Protein AF-A0A4Q1VCJ9-F1 (afdb_monomer)

Solvent-accessible surface area (backbone atoms only — not comparable to full-atom values): 16703 Å² total; per-residue (Å²): 130,87,58,76,66,58,60,50,53,53,51,52,52,51,50,51,52,44,33,57,75,33,52,65,54,44,54,52,44,66,68,66,57,66,41,73,81,78,44,66,60,67,58,51,42,39,50,30,4,43,55,48,46,63,75,43,49,74,52,43,75,66,35,51,64,28,50,52,49,30,53,74,70,66,43,44,39,61,49,32,37,67,40,39,54,62,59,48,51,34,61,75,69,66,50,76,49,72,65,51,48,48,54,52,52,48,53,48,52,59,73,68,46,54,88,89,38,74,70,40,46,51,45,50,35,33,44,54,52,39,50,46,42,50,53,40,53,56,54,55,74,68,54,67,96,85,77,75,66,78,75,76,75,71,66,94,69,80,59,46,54,82,38,23,33,17,49,42,83,76,61,44,78,46,78,23,49,53,60,63,67,61,50,50,57,44,64,74,40,92,82,53,69,76,82,76,56,68,76,49,93,40,39,35,42,33,35,64,37,79,89,78,73,42,62,45,74,45,82,46,56,72,68,55,51,52,47,56,72,66,26,74,52,77,54,30,45,52,57,51,49,54,52,40,43,77,71,72,45,92,73,55,70,67,56,54,30,51,55,51,35,53,34,37,76,67,60,50,30,39,79,50,79,80,68,89,81,73,71,76,77,72,78,76,75,95,78,128

Structure (mmCIF, N/CA/C/O backbone):
data_AF-A0A4Q1VCJ9-F1
#
_entry.id   AF-A0A4Q1VCJ9-F1
#
loop_
_atom_site.group_PDB
_atom_site.id
_atom_site.type_symbol
_atom_site.label_atom_id
_atom_site.label_alt_id
_atom_site.label_comp_id
_atom_site.label_asym_id
_atom_si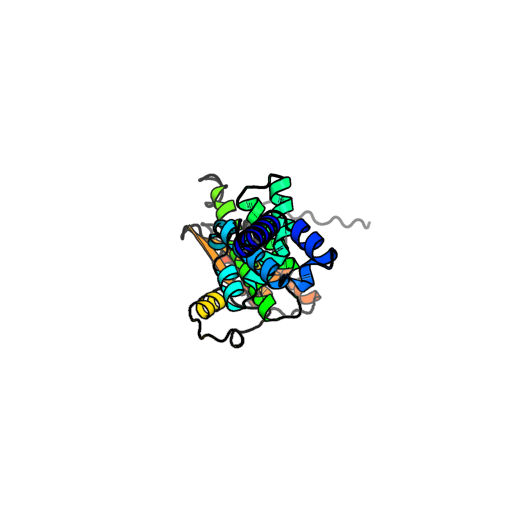te.label_entity_id
_atom_site.label_seq_id
_atom_site.pdbx_PDB_ins_code
_atom_site.Cartn_x
_atom_site.Cartn_y
_atom_site.Cartn_z
_atom_site.occupancy
_atom_site.B_iso_or_equiv
_atom_site.auth_seq_id
_atom_site.auth_comp_id
_atom_site.auth_asym_id
_atom_site.auth_atom_id
_atom_site.pdbx_PDB_model_num
ATOM 1 N N . MET A 1 1 ? 41.090 8.239 -44.291 1.00 47.69 1 MET A N 1
ATOM 2 C CA . MET A 1 1 ? 39.895 7.380 -44.434 1.00 47.69 1 MET A CA 1
ATOM 3 C C . MET A 1 1 ? 39.388 7.010 -43.047 1.00 47.69 1 MET A C 1
ATOM 5 O O . MET A 1 1 ? 40.119 6.320 -42.342 1.00 47.69 1 MET A O 1
ATOM 9 N N . PRO A 1 2 ? 38.217 7.507 -42.611 1.00 47.75 2 PRO A N 1
ATOM 10 C CA . PRO A 1 2 ? 37.644 7.117 -41.326 1.00 47.75 2 PRO A CA 1
ATOM 11 C C . PRO A 1 2 ? 37.368 5.609 -41.346 1.00 47.75 2 PRO A C 1
ATOM 13 O O . PRO A 1 2 ? 36.751 5.085 -42.275 1.00 47.75 2 PRO A O 1
ATOM 16 N N . ARG A 1 3 ? 37.920 4.894 -40.363 1.00 51.31 3 ARG A N 1
ATOM 17 C CA . ARG A 1 3 ? 37.802 3.436 -40.249 1.00 51.31 3 ARG A CA 1
ATOM 18 C C . ARG A 1 3 ? 36.320 3.085 -40.083 1.00 51.31 3 ARG A C 1
ATOM 20 O O . ARG A 1 3 ? 35.668 3.636 -39.204 1.00 51.31 3 ARG A O 1
ATOM 27 N N . LYS A 1 4 ? 35.800 2.140 -40.882 1.00 58.19 4 LYS A N 1
ATOM 28 C CA . LYS A 1 4 ? 34.401 1.642 -40.852 1.00 58.19 4 LYS A CA 1
ATOM 29 C C . LYS A 1 4 ? 33.849 1.361 -39.436 1.00 58.19 4 LYS A C 1
ATOM 31 O O . LYS A 1 4 ? 32.643 1.418 -39.225 1.00 58.19 4 LYS A O 1
ATOM 36 N N . THR A 1 5 ? 34.718 1.082 -38.467 1.00 60.59 5 THR A N 1
ATOM 37 C CA . THR A 1 5 ? 34.387 0.847 -37.056 1.00 60.59 5 THR A CA 1
ATOM 38 C C . THR A 1 5 ? 33.935 2.100 -36.293 1.00 60.59 5 THR A C 1
ATOM 40 O O . THR A 1 5 ? 33.078 1.999 -35.419 1.00 60.59 5 THR A O 1
ATOM 43 N N . GLU A 1 6 ? 34.441 3.288 -36.631 1.00 62.12 6 GLU A N 1
ATOM 44 C CA . GLU A 1 6 ? 34.105 4.544 -35.942 1.00 62.12 6 GLU A CA 1
ATOM 45 C C . GLU A 1 6 ? 32.679 5.014 -36.280 1.00 62.12 6 GLU A C 1
ATOM 47 O O . GLU A 1 6 ? 31.931 5.471 -35.413 1.00 62.12 6 GLU A O 1
ATOM 52 N N . THR A 1 7 ? 32.260 4.818 -37.533 1.00 64.56 7 THR A N 1
ATOM 53 C CA . THR A 1 7 ? 30.897 5.110 -38.002 1.00 64.56 7 THR A CA 1
ATOM 54 C C . THR A 1 7 ? 29.870 4.169 -37.367 1.00 64.56 7 THR A C 1
ATOM 56 O O . THR A 1 7 ? 28.785 4.612 -36.990 1.00 64.56 7 THR A O 1
ATOM 59 N N . ALA A 1 8 ? 30.228 2.893 -37.174 1.00 72.75 8 ALA A N 1
ATOM 60 C CA . ALA A 1 8 ? 29.373 1.906 -36.516 1.00 72.75 8 ALA A CA 1
ATOM 61 C C . ALA A 1 8 ? 29.146 2.238 -35.031 1.00 72.75 8 ALA A C 1
ATOM 63 O O . ALA A 1 8 ? 28.005 2.249 -34.574 1.00 72.75 8 ALA A O 1
ATOM 64 N N . ALA A 1 9 ? 30.203 2.594 -34.291 1.00 74.44 9 ALA A N 1
ATOM 65 C CA . ALA A 1 9 ? 30.087 2.976 -32.882 1.00 74.44 9 ALA A CA 1
ATOM 66 C C . ALA A 1 9 ? 29.218 4.231 -32.691 1.00 74.44 9 ALA A C 1
ATOM 68 O O . ALA A 1 9 ? 28.310 4.239 -31.860 1.00 74.44 9 ALA A O 1
ATOM 69 N N . ARG A 1 10 ? 29.431 5.279 -33.502 1.00 80.44 10 ARG A N 1
ATOM 70 C CA . ARG A 1 10 ? 28.602 6.499 -33.462 1.00 80.44 10 ARG A CA 1
ATOM 71 C C . ARG A 1 10 ? 27.129 6.205 -33.734 1.00 80.44 10 ARG A C 1
ATOM 73 O O . ARG A 1 10 ? 26.269 6.743 -33.041 1.00 80.44 10 ARG A O 1
ATOM 80 N N . HIS A 1 11 ? 26.837 5.333 -34.696 1.00 78.25 11 HIS A N 1
ATOM 81 C CA . HIS A 1 11 ? 25.467 4.941 -35.019 1.00 78.25 11 HIS A CA 1
ATOM 82 C C . HIS A 1 11 ? 24.794 4.162 -33.875 1.00 78.25 11 HIS A C 1
ATOM 84 O O . HIS A 1 11 ? 23.646 4.447 -33.531 1.00 78.25 11 HIS A O 1
ATOM 90 N N . VAL A 1 12 ? 25.521 3.244 -33.227 1.00 75.25 12 VAL A N 1
ATOM 91 C CA . VAL A 1 12 ? 25.049 2.520 -32.031 1.00 75.25 12 VAL A CA 1
ATOM 92 C C . VAL A 1 12 ? 24.744 3.501 -30.894 1.00 75.25 12 VAL A C 1
ATOM 94 O O . VAL A 1 12 ? 23.655 3.460 -30.324 1.00 75.25 12 VAL A O 1
ATOM 97 N N . HIS A 1 13 ? 25.661 4.426 -30.593 1.00 78.75 13 HIS A N 1
ATOM 98 C CA . HIS A 1 13 ? 25.464 5.431 -29.544 1.00 78.75 13 HIS A CA 1
ATOM 99 C C . HIS A 1 13 ? 24.288 6.366 -29.834 1.00 78.75 13 HIS A C 1
ATOM 101 O O . HIS A 1 13 ? 23.498 6.636 -28.932 1.00 78.75 13 HIS A O 1
ATOM 107 N N . ALA A 1 14 ? 24.135 6.827 -31.078 1.00 83.00 14 ALA A N 1
ATOM 108 C CA . ALA A 1 14 ? 23.010 7.667 -31.480 1.00 83.00 14 ALA A CA 1
ATOM 109 C C . ALA A 1 14 ? 21.672 6.925 -31.340 1.00 83.00 14 ALA A C 1
ATOM 111 O O . ALA A 1 14 ? 20.709 7.484 -30.820 1.00 83.00 14 ALA A O 1
ATOM 112 N N . THR A 1 15 ? 21.631 5.650 -31.731 1.00 77.44 15 THR A N 1
ATOM 113 C CA . THR A 1 15 ? 20.436 4.802 -31.610 1.00 77.44 15 THR A CA 1
ATOM 114 C C . THR A 1 15 ? 20.064 4.565 -30.145 1.00 77.44 15 THR A C 1
ATOM 116 O O . THR A 1 15 ? 18.903 4.723 -29.772 1.00 77.44 15 THR A O 1
ATOM 119 N N . LEU A 1 16 ? 21.047 4.264 -29.288 1.00 78.38 16 LEU A N 1
ATOM 120 C CA . LEU A 1 16 ? 20.844 4.134 -27.842 1.00 78.38 16 LEU A CA 1
ATOM 121 C C . LEU A 1 16 ? 20.351 5.446 -27.218 1.00 78.38 16 LEU A C 1
ATOM 123 O O . LEU A 1 16 ? 19.399 5.437 -26.441 1.00 78.38 16 LEU A O 1
ATOM 127 N N . ALA A 1 17 ? 20.965 6.577 -27.572 1.00 82.81 17 ALA A N 1
ATOM 128 C CA . ALA A 1 17 ? 20.566 7.888 -27.069 1.00 82.81 17 ALA A CA 1
ATOM 129 C C . ALA A 1 17 ? 19.128 8.241 -27.482 1.00 82.81 17 ALA A C 1
ATOM 131 O O . ALA A 1 17 ? 18.349 8.698 -26.645 1.00 82.81 17 ALA A O 1
ATOM 132 N N . ALA A 1 18 ? 18.759 7.972 -28.738 1.00 82.19 18 ALA A N 1
ATOM 133 C CA . ALA A 1 18 ? 17.405 8.174 -29.240 1.00 82.19 18 ALA A CA 1
ATOM 134 C C . ALA A 1 18 ? 16.389 7.288 -28.504 1.00 82.19 18 ALA A C 1
ATOM 136 O O . ALA A 1 18 ? 15.373 7.799 -28.043 1.00 82.19 18 ALA A O 1
ATOM 137 N N . ALA A 1 19 ? 16.690 5.999 -28.308 1.00 77.25 19 ALA A N 1
ATOM 138 C CA . ALA A 1 19 ? 15.819 5.069 -27.585 1.00 77.25 19 ALA A CA 1
ATOM 139 C C . ALA A 1 19 ? 15.623 5.451 -26.104 1.00 77.25 19 ALA A C 1
ATOM 141 O O . ALA A 1 19 ? 14.544 5.264 -25.547 1.00 77.25 19 ALA A O 1
ATOM 142 N N . VAL A 1 20 ? 16.651 6.010 -25.457 1.00 80.25 20 VAL A N 1
ATOM 143 C CA . VAL A 1 20 ? 16.567 6.515 -24.074 1.00 80.25 20 VAL A CA 1
ATOM 144 C C . VAL A 1 20 ? 15.770 7.826 -23.993 1.00 80.25 20 VAL A C 1
ATOM 146 O O . VAL A 1 20 ? 15.131 8.106 -22.975 1.00 80.25 20 VAL A O 1
ATOM 149 N N . ALA A 1 21 ? 15.830 8.665 -25.028 1.00 83.69 21 ALA A N 1
ATOM 150 C CA . ALA A 1 21 ? 15.147 9.956 -25.061 1.00 83.69 21 ALA A CA 1
ATOM 151 C C . ALA A 1 21 ? 13.654 9.829 -25.414 1.00 83.69 21 ALA A C 1
ATOM 153 O O . ALA A 1 21 ? 12.818 10.478 -24.769 1.00 83.69 21 ALA A O 1
ATOM 154 N N . ASP A 1 22 ? 13.346 8.978 -26.395 1.00 85.25 22 ASP A N 1
ATOM 155 C CA . ASP A 1 22 ? 12.027 8.771 -26.988 1.00 85.25 22 ASP A CA 1
ATOM 156 C C . ASP A 1 22 ? 11.673 7.265 -27.050 1.00 85.25 22 ASP A C 1
ATOM 158 O O . ASP A 1 22 ? 12.186 6.537 -27.906 1.00 85.25 22 ASP A O 1
ATOM 162 N N . PRO A 1 23 ? 10.766 6.783 -26.180 1.00 82.12 23 PRO A N 1
ATOM 163 C CA . PRO A 1 23 ? 10.279 5.404 -26.210 1.00 82.12 23 PRO A CA 1
ATOM 164 C C . PRO A 1 23 ? 9.643 5.004 -27.550 1.00 82.12 23 PRO A C 1
ATOM 166 O O . PRO A 1 23 ? 9.737 3.841 -27.946 1.00 82.12 23 PRO A O 1
ATOM 169 N N . ASP A 1 24 ? 9.025 5.943 -28.274 1.00 86.25 24 ASP A N 1
ATOM 170 C CA . ASP A 1 24 ? 8.401 5.653 -29.567 1.00 86.25 24 ASP A CA 1
ATOM 171 C C . ASP A 1 24 ? 9.454 5.452 -30.665 1.00 86.25 24 ASP A C 1
ATOM 173 O O . ASP A 1 24 ? 9.214 4.720 -31.626 1.00 86.25 24 ASP A O 1
ATOM 177 N N . ALA A 1 25 ? 10.650 6.035 -30.522 1.00 84.50 25 ALA A N 1
ATOM 178 C CA . ALA A 1 25 ? 11.763 5.778 -31.433 1.00 84.50 25 ALA A CA 1
ATOM 179 C C . ALA A 1 25 ? 12.190 4.306 -31.396 1.00 84.50 25 ALA A C 1
ATOM 181 O O . ALA A 1 25 ? 12.461 3.722 -32.446 1.00 84.50 25 ALA A O 1
ATOM 182 N N . LEU A 1 26 ? 12.182 3.689 -30.210 1.00 80.38 26 LEU A N 1
ATOM 183 C CA . LEU A 1 26 ? 12.478 2.267 -30.059 1.00 80.38 26 LEU A CA 1
ATOM 184 C C . LEU A 1 26 ? 11.409 1.393 -30.727 1.00 80.38 26 LEU A C 1
ATOM 186 O O . LEU A 1 26 ? 11.744 0.421 -31.396 1.00 80.38 26 LEU A O 1
ATOM 190 N N . GLU A 1 27 ? 10.129 1.753 -30.621 1.00 82.12 27 GLU A N 1
ATOM 191 C CA . GLU A 1 27 ? 9.062 1.019 -31.314 1.00 82.12 27 GLU A CA 1
ATOM 192 C C . GLU A 1 27 ? 9.128 1.163 -32.832 1.00 82.12 27 GLU A C 1
ATOM 194 O O . GLU A 1 27 ? 8.914 0.187 -33.553 1.00 82.12 27 GLU A O 1
ATOM 199 N N . ARG A 1 28 ? 9.448 2.362 -33.333 1.00 84.81 28 ARG A N 1
ATOM 200 C CA . ARG A 1 28 ? 9.686 2.576 -34.767 1.00 84.81 28 ARG A CA 1
ATOM 201 C C . ARG A 1 28 ? 10.844 1.704 -35.254 1.00 84.81 28 ARG A C 1
ATOM 203 O O . ARG A 1 28 ? 10.716 1.059 -36.291 1.00 84.81 28 ARG A O 1
ATOM 210 N N . LEU A 1 29 ? 11.913 1.609 -34.462 1.00 78.19 29 LEU A N 1
ATOM 211 C CA . LEU A 1 29 ? 13.058 0.738 -34.725 1.00 78.19 29 LEU A CA 1
ATOM 212 C C . LEU A 1 29 ? 12.674 -0.758 -34.703 1.00 78.19 29 LEU A C 1
ATOM 214 O O . LEU A 1 29 ? 13.121 -1.517 -35.557 1.00 78.19 29 LEU A O 1
ATOM 218 N N . CYS A 1 30 ? 11.796 -1.193 -33.790 1.00 76.69 30 CYS A N 1
ATOM 219 C CA . CYS A 1 30 ? 11.258 -2.562 -33.785 1.00 76.69 30 CYS A CA 1
ATOM 220 C C . CYS A 1 30 ? 10.494 -2.902 -35.073 1.00 76.69 30 CYS A C 1
ATOM 222 O O . CYS A 1 30 ? 10.548 -4.045 -35.536 1.00 76.69 30 CYS A O 1
ATOM 224 N N . ARG A 1 31 ? 9.729 -1.937 -35.604 1.00 80.31 31 ARG A N 1
ATOM 225 C CA . ARG A 1 31 ? 8.826 -2.127 -36.751 1.00 80.31 31 ARG A CA 1
ATOM 226 C C . ARG A 1 31 ? 9.545 -2.104 -38.097 1.00 80.31 31 ARG A C 1
ATOM 228 O O . ARG A 1 31 ? 9.062 -2.742 -39.023 1.00 80.31 31 ARG A O 1
ATOM 235 N N . SER A 1 32 ? 10.684 -1.418 -38.215 1.00 75.81 32 SER A N 1
ATOM 236 C CA . SER A 1 32 ? 11.407 -1.280 -39.488 1.00 75.81 32 SER A CA 1
ATOM 237 C C . SER A 1 32 ? 12.126 -2.552 -39.961 1.00 75.81 32 SER A C 1
ATOM 239 O O . SER A 1 32 ? 12.639 -2.568 -41.073 1.00 75.81 32 SER A O 1
ATOM 241 N N . GLY A 1 33 ? 12.166 -3.628 -39.163 1.00 64.25 33 GLY A N 1
ATOM 242 C CA . GLY A 1 33 ? 12.712 -4.939 -39.554 1.00 64.25 33 GLY A CA 1
ATOM 243 C C . GLY A 1 33 ? 14.245 -5.010 -39.633 1.00 64.25 33 GLY A C 1
ATOM 244 O O . GLY A 1 33 ? 14.829 -5.994 -39.176 1.00 64.25 33 GLY A O 1
ATOM 245 N N . ASP A 1 34 ? 14.902 -3.947 -40.102 1.00 62.66 34 ASP A N 1
ATOM 246 C CA . ASP A 1 34 ? 16.361 -3.832 -40.238 1.00 62.66 34 ASP A CA 1
ATOM 247 C C . ASP A 1 34 ? 17.098 -3.884 -38.892 1.00 62.66 34 ASP A C 1
ATOM 249 O O . ASP A 1 34 ? 18.215 -4.397 -38.793 1.00 62.66 34 ASP A O 1
ATOM 253 N N . ALA A 1 35 ? 16.455 -3.428 -37.815 1.00 55.81 35 ALA A N 1
ATOM 254 C CA . ALA A 1 35 ? 17.052 -3.408 -36.484 1.00 55.81 35 ALA A CA 1
ATOM 255 C C . ALA A 1 35 ? 17.274 -4.803 -35.888 1.00 55.81 35 ALA A C 1
ATOM 257 O O . ALA A 1 35 ? 18.234 -4.998 -35.147 1.00 55.81 35 ALA A O 1
ATOM 258 N N . ARG A 1 36 ? 16.438 -5.793 -36.239 1.00 55.31 36 ARG A N 1
ATOM 259 C CA . ARG A 1 36 ? 16.543 -7.158 -35.688 1.00 55.31 36 ARG A CA 1
ATOM 260 C C . ARG A 1 36 ? 17.808 -7.890 -36.138 1.00 55.31 36 ARG A C 1
ATOM 262 O O . ARG A 1 36 ? 18.198 -8.857 -35.494 1.00 55.31 36 ARG A O 1
ATOM 269 N N . ARG A 1 37 ? 18.439 -7.453 -37.235 1.00 58.62 37 ARG A N 1
ATOM 270 C CA . ARG A 1 37 ? 19.658 -8.076 -37.779 1.00 58.62 37 ARG A CA 1
ATOM 271 C C . ARG A 1 37 ? 20.949 -7.525 -37.167 1.00 58.62 37 ARG A C 1
ATOM 273 O O . ARG A 1 37 ? 21.968 -8.203 -37.237 1.00 58.62 37 ARG A O 1
ATOM 280 N N . SER A 1 38 ? 20.897 -6.345 -36.543 1.00 69.06 38 SER A N 1
ATOM 281 C CA . SER A 1 38 ? 22.091 -5.621 -36.072 1.00 69.06 38 SER A CA 1
ATOM 282 C C . SER A 1 38 ? 22.045 -5.241 -34.587 1.00 69.06 38 SER A C 1
ATOM 284 O O . SER A 1 38 ? 23.086 -4.941 -34.007 1.00 69.06 38 SER A O 1
ATOM 286 N N . PHE A 1 39 ? 20.864 -5.251 -33.960 1.00 73.75 39 PHE A N 1
ATOM 287 C CA . PHE A 1 39 ? 20.661 -4.802 -32.584 1.00 73.75 39 PHE A CA 1
ATOM 288 C C . PHE A 1 39 ? 19.755 -5.753 -31.796 1.00 73.75 39 PHE A C 1
ATOM 290 O O . PHE A 1 39 ? 18.676 -6.133 -32.247 1.00 73.75 39 PHE A O 1
ATOM 297 N N . ASP A 1 40 ? 20.162 -6.073 -30.566 1.00 84.81 40 ASP A N 1
ATOM 298 C CA . ASP A 1 40 ? 19.283 -6.717 -29.589 1.00 84.81 40 ASP A CA 1
ATOM 299 C C . ASP A 1 40 ? 18.349 -5.655 -28.994 1.00 84.81 40 ASP A C 1
ATOM 301 O O . ASP A 1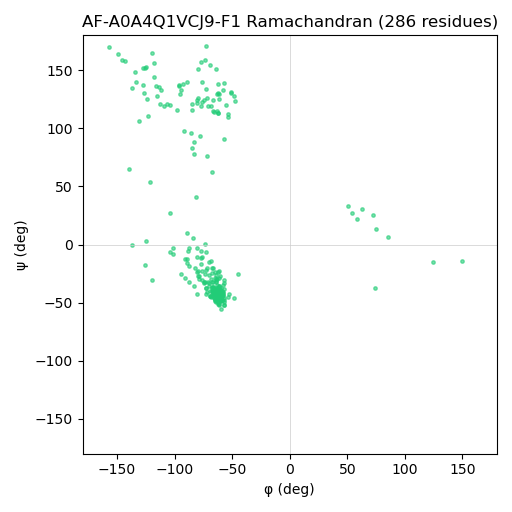 40 ? 18.692 -4.921 -28.062 1.00 84.81 40 ASP A O 1
ATOM 305 N N . VAL A 1 41 ? 17.171 -5.531 -29.601 1.00 83.19 41 VAL A N 1
ATOM 306 C CA . VAL A 1 41 ? 16.200 -4.492 -29.260 1.00 83.19 41 VAL A CA 1
ATOM 307 C C . VAL A 1 41 ? 15.673 -4.642 -27.833 1.00 83.19 41 VAL A C 1
ATOM 309 O O . VAL A 1 41 ? 15.427 -3.633 -27.172 1.00 83.19 41 VAL A O 1
ATOM 312 N N . GLU A 1 42 ? 15.567 -5.869 -27.314 1.00 87.50 42 GLU A N 1
ATOM 313 C CA . GLU A 1 42 ? 15.143 -6.077 -25.928 1.00 87.50 42 GLU A CA 1
ATOM 314 C C . GLU A 1 42 ? 16.223 -5.601 -24.955 1.00 87.50 42 GLU A C 1
ATOM 316 O O . GLU A 1 42 ? 15.909 -4.914 -23.984 1.00 87.50 42 GLU A O 1
ATOM 321 N N . ARG A 1 43 ? 17.509 -5.844 -25.242 1.00 89.38 43 ARG A N 1
ATOM 322 C CA . ARG A 1 43 ? 18.599 -5.260 -24.438 1.00 89.38 43 ARG A CA 1
ATOM 323 C C . ARG A 1 43 ? 18.588 -3.738 -24.471 1.00 89.38 43 ARG A C 1
ATOM 325 O O . ARG A 1 43 ? 18.798 -3.121 -23.429 1.00 89.38 43 ARG A O 1
ATOM 332 N N . ILE A 1 44 ? 18.319 -3.127 -25.626 1.00 88.50 44 ILE A N 1
ATOM 333 C CA . ILE A 1 44 ? 18.174 -1.666 -25.728 1.00 88.50 44 ILE A CA 1
ATOM 334 C C . ILE A 1 44 ? 16.991 -1.188 -24.878 1.00 88.50 44 ILE A C 1
ATOM 336 O O . ILE A 1 44 ? 17.123 -0.208 -24.144 1.00 88.50 44 ILE A O 1
ATOM 340 N N . ARG A 1 45 ? 15.858 -1.900 -24.919 1.00 89.62 45 ARG A N 1
ATOM 341 C CA . ARG A 1 45 ? 14.668 -1.599 -24.114 1.00 89.62 45 ARG A CA 1
ATOM 342 C C . ARG A 1 45 ? 14.963 -1.656 -22.617 1.00 89.62 45 ARG A C 1
ATOM 344 O O . ARG A 1 45 ? 14.639 -0.720 -21.887 1.00 89.62 45 ARG A O 1
ATOM 351 N N . LEU A 1 46 ? 15.624 -2.719 -22.163 1.00 93.00 46 LEU A N 1
ATOM 352 C CA . LEU A 1 46 ? 16.029 -2.890 -20.768 1.00 93.00 46 LEU A CA 1
ATOM 353 C C . LEU A 1 46 ? 17.062 -1.837 -20.347 1.00 93.00 46 LEU A C 1
ATOM 355 O O . LEU A 1 46 ? 16.973 -1.298 -19.246 1.00 93.00 46 LEU A O 1
ATOM 359 N N . PHE A 1 47 ? 18.000 -1.479 -21.227 1.00 92.12 47 PHE A N 1
ATOM 360 C CA . PHE A 1 47 ? 18.954 -0.401 -20.973 1.00 92.12 47 PHE A CA 1
ATOM 361 C C . PHE A 1 47 ? 18.257 0.959 -20.824 1.00 92.12 47 PHE A C 1
ATOM 363 O O . PHE A 1 47 ? 18.550 1.703 -19.886 1.00 92.12 47 PHE A O 1
ATOM 370 N N . ALA A 1 48 ? 17.288 1.269 -21.689 1.00 90.62 48 ALA A N 1
ATOM 371 C CA . ALA A 1 48 ? 16.469 2.472 -21.563 1.00 90.62 48 ALA A CA 1
ATOM 372 C C . ALA A 1 48 ? 15.658 2.474 -20.258 1.00 90.62 48 ALA A C 1
ATOM 374 O O . ALA A 1 48 ? 15.613 3.494 -19.567 1.00 90.62 48 ALA A O 1
ATOM 375 N N . GLY A 1 49 ? 15.102 1.323 -19.866 1.00 93.75 49 GLY A N 1
ATOM 376 C CA . GLY A 1 49 ? 14.457 1.134 -18.566 1.00 93.75 49 GLY A CA 1
ATOM 377 C C . GLY A 1 49 ? 15.401 1.397 -17.390 1.00 93.75 49 GLY A C 1
ATOM 378 O O . GLY A 1 49 ? 15.049 2.121 -16.461 1.00 93.75 49 GLY A O 1
ATOM 379 N N . LEU A 1 50 ? 16.637 0.895 -17.443 1.00 94.94 50 LEU A N 1
ATOM 380 C CA . LEU A 1 50 ? 17.651 1.160 -16.422 1.00 94.94 50 LEU A CA 1
ATOM 381 C C . LEU A 1 50 ? 17.993 2.655 -16.334 1.00 94.94 50 LEU A C 1
ATOM 383 O O . LEU A 1 50 ? 18.012 3.218 -15.239 1.00 94.94 50 LEU A O 1
ATOM 387 N N . ALA A 1 51 ? 18.213 3.317 -17.471 1.00 93.19 51 ALA A N 1
ATOM 388 C CA . ALA A 1 51 ? 18.469 4.755 -17.509 1.00 93.19 51 ALA A CA 1
ATOM 389 C C . ALA A 1 51 ? 17.288 5.555 -16.930 1.00 93.19 51 ALA A C 1
ATOM 391 O O . ALA A 1 51 ? 17.485 6.504 -16.168 1.00 93.19 51 ALA A O 1
ATOM 392 N N . LEU A 1 52 ? 16.052 5.152 -17.240 1.00 93.31 52 LEU A N 1
ATOM 393 C CA . LEU A 1 52 ? 14.848 5.786 -16.710 1.00 93.31 52 LEU A CA 1
ATOM 394 C C . LEU A 1 52 ? 14.698 5.582 -15.200 1.00 93.31 52 LEU A C 1
ATOM 396 O O . LEU A 1 52 ? 14.349 6.533 -14.500 1.00 93.31 52 LEU A O 1
ATOM 400 N N . LYS A 1 53 ? 15.00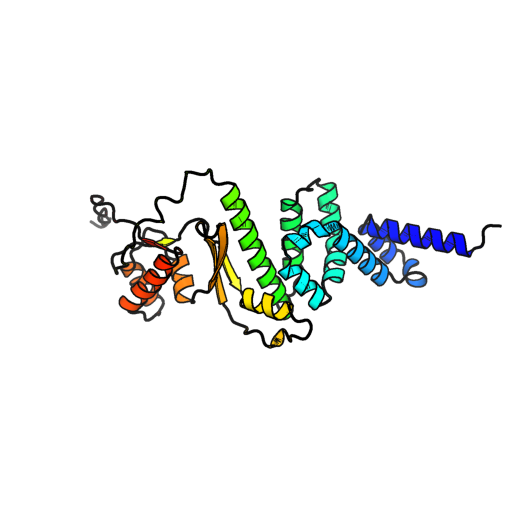5 4.380 -14.700 1.00 94.88 53 LYS A N 1
ATOM 401 C CA . LYS A 1 53 ? 15.041 4.064 -13.268 1.00 94.88 53 LYS A CA 1
ATOM 402 C C . LYS A 1 53 ? 16.006 4.984 -12.523 1.00 94.88 53 LYS A C 1
ATOM 404 O O . LYS A 1 53 ? 15.633 5.547 -11.500 1.00 94.88 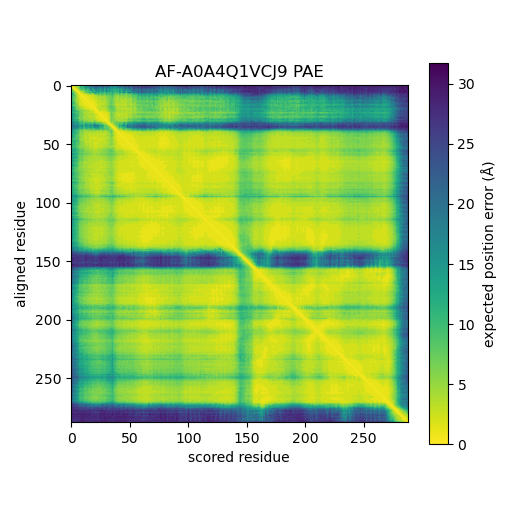53 LYS A O 1
ATOM 409 N N . VAL A 1 54 ? 17.213 5.191 -13.058 1.00 94.00 54 VAL A N 1
ATOM 410 C CA . VAL A 1 54 ? 18.208 6.114 -12.476 1.00 94.00 54 VAL A CA 1
ATOM 411 C C . VAL A 1 54 ? 17.686 7.555 -12.452 1.00 94.00 54 VAL A C 1
ATOM 413 O O . VAL A 1 54 ? 17.850 8.251 -11.454 1.00 94.00 54 VAL A O 1
ATOM 416 N N . ARG A 1 55 ? 16.994 8.004 -13.507 1.00 91.06 55 ARG A N 1
ATOM 417 C CA . ARG A 1 55 ? 16.381 9.348 -13.556 1.00 91.06 55 ARG A CA 1
ATOM 418 C C . ARG A 1 55 ? 15.237 9.551 -12.552 1.00 91.06 55 ARG A C 1
ATOM 420 O O . ARG A 1 55 ? 14.921 10.696 -12.252 1.00 91.06 55 ARG A O 1
ATOM 427 N N . HIS A 1 56 ? 14.634 8.472 -12.051 1.00 91.25 56 HIS A N 1
ATOM 428 C CA . HIS A 1 56 ? 13.565 8.485 -11.040 1.00 91.25 56 HIS A CA 1
ATOM 429 C C . HIS A 1 56 ? 14.074 8.089 -9.644 1.00 91.25 56 HIS A C 1
ATOM 431 O O . HIS A 1 56 ? 13.323 7.562 -8.819 1.00 91.25 56 HIS A O 1
ATOM 437 N N . ASN A 1 57 ? 15.361 8.316 -9.362 1.00 92.19 57 ASN A N 1
ATOM 438 C CA . ASN A 1 57 ? 15.941 7.988 -8.060 1.00 92.19 57 ASN A CA 1
ATOM 439 C C . ASN A 1 57 ? 15.297 8.777 -6.901 1.00 92.19 57 ASN A C 1
ATOM 441 O O . ASN A 1 57 ? 15.294 8.303 -5.770 1.00 92.19 57 ASN A O 1
ATOM 445 N N . ASP A 1 58 ? 14.701 9.939 -7.176 1.00 93.06 58 ASP A N 1
ATOM 446 C CA . ASP A 1 58 ? 13.911 10.722 -6.218 1.00 93.06 58 ASP A CA 1
ATOM 447 C C . ASP A 1 58 ? 12.682 9.960 -5.694 1.00 93.06 58 ASP A C 1
ATOM 449 O O . ASP A 1 58 ? 12.350 10.063 -4.514 1.00 93.06 58 ASP A O 1
ATOM 453 N N . ILE A 1 59 ? 12.033 9.153 -6.537 1.00 93.62 59 ILE A N 1
ATOM 454 C CA . ILE A 1 59 ? 10.887 8.321 -6.135 1.00 93.62 59 ILE A CA 1
ATOM 455 C C . ILE A 1 59 ? 11.329 7.113 -5.313 1.00 93.62 59 ILE A C 1
ATOM 457 O O . ILE A 1 59 ? 10.630 6.716 -4.382 1.00 93.62 59 ILE A O 1
ATOM 461 N N . ARG A 1 60 ? 12.512 6.555 -5.595 1.00 93.69 60 ARG A N 1
ATOM 462 C CA . ARG A 1 60 ? 13.066 5.436 -4.819 1.00 93.69 60 ARG A CA 1
ATOM 463 C C . ARG A 1 60 ? 13.194 5.778 -3.331 1.00 93.69 60 ARG A C 1
ATOM 465 O O . ARG A 1 60 ? 13.027 4.900 -2.494 1.00 93.69 60 ARG A O 1
ATOM 472 N N . LEU A 1 61 ? 13.472 7.041 -3.009 1.00 94.31 61 LEU A N 1
ATOM 473 C CA . LEU A 1 61 ? 13.566 7.525 -1.628 1.00 94.31 61 LEU A CA 1
ATOM 474 C C . LEU A 1 61 ? 12.202 7.640 -0.933 1.00 94.31 61 LEU A C 1
ATOM 476 O O . LEU A 1 61 ? 12.149 7.646 0.293 1.00 94.31 61 LEU A O 1
ATOM 480 N N . LEU A 1 62 ? 11.113 7.739 -1.700 1.00 96.38 62 LEU A N 1
ATOM 481 C CA . LEU A 1 62 ? 9.748 7.781 -1.176 1.00 96.38 62 LEU A CA 1
ATOM 482 C C . LEU A 1 62 ? 9.146 6.387 -0.985 1.00 96.38 62 LEU A C 1
ATOM 484 O O . LEU A 1 62 ? 8.348 6.201 -0.074 1.00 96.38 62 LEU A O 1
ATOM 488 N N . LEU A 1 63 ? 9.527 5.434 -1.840 1.00 97.62 63 LEU A N 1
ATOM 489 C CA . LEU A 1 63 ? 9.020 4.059 -1.841 1.00 97.62 63 LEU A CA 1
ATOM 490 C C . LEU A 1 63 ? 10.153 3.018 -1.658 1.00 97.62 63 LEU A C 1
ATOM 492 O O . LEU A 1 63 ? 10.340 2.148 -2.522 1.00 97.62 63 LEU A O 1
ATOM 496 N N . PRO A 1 64 ? 10.994 3.128 -0.609 1.00 97.31 64 PRO A N 1
ATOM 497 C CA . PRO A 1 64 ? 12.166 2.272 -0.443 1.00 97.31 64 PRO A CA 1
ATOM 498 C C . PRO A 1 64 ? 11.844 0.771 -0.398 1.00 97.31 64 PRO A C 1
ATOM 500 O O . PRO A 1 64 ? 12.548 -0.011 -1.041 1.00 97.31 64 PRO A O 1
ATOM 503 N N . LEU A 1 65 ? 10.797 0.356 0.317 1.00 97.88 65 LEU A N 1
ATOM 504 C CA . LEU A 1 65 ? 10.364 -1.034 0.451 1.00 97.88 65 LEU A CA 1
ATOM 505 C C . LEU A 1 65 ? 9.888 -1.588 -0.890 1.00 97.88 65 LEU A C 1
ATOM 507 O O . LEU A 1 65 ? 10.353 -2.648 -1.314 1.00 97.88 65 LEU A O 1
ATOM 511 N N . THR A 1 66 ? 9.028 -0.842 -1.591 1.00 98.44 66 THR A N 1
ATOM 512 C CA . THR A 1 66 ? 8.528 -1.224 -2.915 1.00 98.44 66 THR A CA 1
ATOM 513 C C . THR A 1 66 ? 9.693 -1.433 -3.874 1.00 98.44 66 THR A C 1
ATOM 515 O O . THR A 1 66 ? 9.824 -2.498 -4.472 1.00 98.44 66 THR A O 1
ATOM 518 N N . PHE A 1 67 ? 10.604 -0.463 -3.993 1.00 97.81 67 PHE A N 1
ATOM 519 C CA . PHE A 1 67 ? 11.731 -0.570 -4.924 1.00 97.81 67 PHE A CA 1
ATOM 520 C C . PHE A 1 67 ? 12.720 -1.671 -4.543 1.00 97.81 67 PHE A C 1
ATOM 522 O O . PHE A 1 67 ? 13.253 -2.342 -5.429 1.00 97.81 67 PHE A O 1
ATOM 529 N N . LYS A 1 68 ? 12.959 -1.885 -3.247 1.00 97.56 68 LYS A N 1
ATOM 530 C CA . LYS A 1 68 ? 13.789 -2.990 -2.760 1.00 97.56 68 LYS A CA 1
ATOM 531 C C . LYS A 1 68 ? 13.194 -4.341 -3.150 1.00 97.56 68 LYS A C 1
ATOM 533 O O . LYS A 1 68 ? 13.925 -5.216 -3.613 1.00 97.56 68 LYS A O 1
ATOM 538 N N . LEU A 1 69 ? 11.877 -4.490 -3.039 1.00 97.94 69 LEU A N 1
ATOM 539 C CA . LEU A 1 69 ? 11.173 -5.691 -3.466 1.00 97.94 69 LEU A CA 1
ATOM 540 C C . LEU A 1 69 ? 11.190 -5.864 -4.994 1.00 97.94 69 LEU A C 1
ATOM 542 O O . LEU A 1 69 ? 11.509 -6.949 -5.474 1.00 97.94 69 LEU A O 1
ATOM 546 N N . LEU A 1 70 ? 10.940 -4.804 -5.770 1.00 98.12 70 LEU A N 1
ATOM 547 C CA . LEU A 1 70 ? 11.042 -4.842 -7.237 1.00 98.12 70 LEU A CA 1
ATOM 548 C C . LEU A 1 70 ? 12.443 -5.272 -7.708 1.00 98.12 70 LEU A C 1
ATOM 550 O O . LEU A 1 70 ? 12.577 -6.004 -8.692 1.00 98.12 70 LEU A O 1
ATOM 554 N N . ASP A 1 71 ? 13.489 -4.813 -7.014 1.00 97.19 71 ASP A N 1
ATOM 555 C CA . ASP A 1 71 ? 14.880 -5.200 -7.265 1.00 97.19 71 ASP A CA 1
ATOM 556 C C . ASP A 1 71 ? 15.132 -6.668 -6.899 1.00 97.19 71 ASP A C 1
ATOM 558 O O . ASP A 1 71 ? 15.711 -7.405 -7.701 1.00 97.19 71 ASP A O 1
ATOM 562 N N . ARG A 1 72 ? 14.643 -7.119 -5.736 1.00 96.81 72 ARG A N 1
ATOM 563 C CA . ARG A 1 72 ? 14.734 -8.518 -5.283 1.00 96.81 72 ARG A CA 1
ATOM 564 C C . ARG A 1 72 ? 14.082 -9.485 -6.272 1.00 96.81 72 ARG A C 1
ATOM 566 O O . ARG A 1 72 ? 14.648 -10.539 -6.549 1.00 96.81 72 ARG A O 1
ATOM 573 N N . LEU A 1 73 ? 12.937 -9.099 -6.829 1.00 96.88 73 LEU A N 1
ATOM 574 C CA . LEU A 1 73 ? 12.187 -9.864 -7.826 1.00 96.88 73 LEU A CA 1
ATOM 575 C C . LEU A 1 73 ? 12.744 -9.720 -9.254 1.00 96.88 73 LEU A C 1
ATOM 577 O O . LEU A 1 73 ? 12.244 -10.362 -10.171 1.00 96.88 73 LEU A O 1
ATOM 581 N N . LYS A 1 74 ? 13.781 -8.895 -9.466 1.00 97.00 74 LYS A N 1
ATOM 582 C CA . LYS A 1 74 ? 14.386 -8.601 -10.782 1.00 97.00 74 LYS A CA 1
ATOM 583 C C . LYS A 1 74 ? 13.406 -8.019 -11.814 1.00 97.00 74 LYS A C 1
ATOM 585 O O . LYS A 1 74 ? 13.677 -8.059 -13.013 1.00 97.00 74 LYS A O 1
ATOM 590 N N . ILE A 1 75 ? 12.306 -7.420 -11.360 1.00 97.69 75 ILE A N 1
ATOM 591 C CA . ILE A 1 75 ? 11.273 -6.826 -12.226 1.00 97.69 75 ILE A CA 1
ATOM 592 C C . ILE A 1 75 ? 11.373 -5.301 -12.329 1.00 97.69 75 ILE A C 1
ATOM 594 O O . ILE A 1 75 ? 10.710 -4.711 -13.178 1.00 97.69 75 ILE A O 1
ATOM 598 N N . SER A 1 76 ? 12.229 -4.641 -11.537 1.00 97.44 76 SER A N 1
ATOM 599 C CA . SER A 1 76 ? 12.354 -3.177 -11.586 1.00 97.44 76 SER A CA 1
ATOM 600 C C . SER A 1 76 ? 12.753 -2.656 -12.971 1.00 97.44 76 SER A C 1
ATOM 602 O O . SER A 1 76 ? 12.106 -1.754 -13.493 1.00 97.44 76 SER A O 1
ATOM 604 N N . VAL A 1 77 ? 13.773 -3.231 -13.613 1.00 97.00 77 VAL A N 1
ATOM 605 C CA . VAL A 1 77 ? 14.189 -2.807 -14.964 1.00 97.00 77 VAL A CA 1
ATOM 606 C C . VAL A 1 77 ? 13.095 -3.077 -16.011 1.00 97.00 77 VAL A C 1
ATOM 608 O O . VAL A 1 77 ? 12.766 -2.137 -16.737 1.00 97.00 77 VAL A O 1
ATOM 611 N N . PRO A 1 78 ? 12.472 -4.275 -16.075 1.00 97.31 78 PRO A N 1
ATOM 612 C CA . PRO A 1 78 ? 11.303 -4.516 -16.927 1.00 97.31 78 PRO A CA 1
ATOM 613 C C . PRO A 1 78 ? 10.149 -3.520 -16.730 1.00 97.31 78 PRO A C 1
ATOM 615 O O . PRO A 1 78 ? 9.591 -3.032 -17.713 1.00 97.31 78 PRO A O 1
ATOM 618 N N . ILE A 1 79 ? 9.822 -3.163 -15.484 1.00 97.25 79 ILE A N 1
ATOM 619 C CA . ILE A 1 79 ? 8.783 -2.167 -15.180 1.00 97.25 79 ILE A CA 1
ATOM 620 C C . ILE A 1 79 ? 9.158 -0.806 -15.758 1.00 97.25 79 ILE A C 1
ATOM 622 O O . ILE A 1 79 ? 8.352 -0.199 -16.457 1.00 97.25 79 ILE A O 1
ATOM 626 N N . PHE A 1 80 ? 10.381 -0.325 -15.522 1.00 96.19 80 PHE A N 1
ATOM 627 C CA . PHE A 1 80 ? 10.804 0.975 -16.049 1.00 96.19 80 PHE A CA 1
ATOM 628 C C . PHE A 1 80 ? 10.926 0.987 -17.575 1.00 96.19 80 PHE A C 1
ATOM 630 O O . PHE A 1 80 ? 10.648 2.004 -18.208 1.00 96.19 80 PHE A O 1
ATOM 637 N N . ALA A 1 81 ? 11.295 -0.142 -18.175 1.00 94.69 81 ALA A N 1
ATOM 638 C CA . ALA A 1 81 ? 11.287 -0.315 -19.620 1.00 94.69 81 ALA A CA 1
ATOM 639 C C . ALA A 1 81 ? 9.867 -0.148 -20.195 1.00 94.69 81 ALA A C 1
ATOM 641 O O . ALA A 1 81 ? 9.690 0.527 -21.208 1.00 94.69 81 ALA A O 1
ATOM 642 N N . ALA A 1 82 ? 8.847 -0.688 -19.520 1.00 95.31 82 ALA A N 1
ATOM 643 C CA . ALA A 1 82 ? 7.444 -0.501 -19.894 1.00 95.31 82 ALA A CA 1
ATOM 644 C C . ALA A 1 82 ? 6.906 0.907 -19.549 1.00 95.31 82 ALA A C 1
ATOM 646 O O . ALA A 1 82 ? 6.089 1.458 -20.284 1.00 95.31 82 ALA A O 1
ATOM 647 N N . TYR A 1 83 ? 7.395 1.522 -18.469 1.00 95.75 83 TYR A N 1
ATOM 648 C CA . TYR A 1 83 ? 6.981 2.846 -17.983 1.00 95.75 83 TYR A CA 1
ATOM 649 C C . TYR A 1 83 ? 7.424 4.008 -18.888 1.00 95.75 83 TYR A C 1
ATOM 651 O O . TYR A 1 83 ? 6.907 5.121 -18.768 1.00 95.75 83 TYR A O 1
ATOM 659 N N . GLY A 1 84 ? 8.369 3.779 -19.809 1.00 93.00 84 GLY A N 1
ATOM 660 C CA . GLY A 1 84 ? 8.984 4.822 -20.636 1.00 93.00 84 GLY A CA 1
ATOM 661 C C . GLY A 1 84 ? 7.992 5.775 -21.301 1.00 93.00 84 GLY A C 1
ATOM 662 O O . GLY A 1 84 ? 8.176 6.993 -21.223 1.00 93.00 84 GLY A O 1
ATOM 663 N N . LYS A 1 85 ? 6.919 5.241 -21.898 1.00 92.31 85 LYS A N 1
ATOM 664 C CA . LYS A 1 85 ? 5.871 6.043 -22.551 1.00 92.31 85 LYS A CA 1
ATOM 665 C C . LYS A 1 85 ? 5.127 6.941 -21.572 1.00 92.31 85 LYS A C 1
ATOM 667 O O . LYS A 1 85 ? 5.000 8.139 -21.812 1.00 92.31 85 LYS A O 1
ATOM 672 N N . THR A 1 86 ? 4.707 6.391 -20.438 1.00 94.69 86 THR A N 1
ATOM 673 C CA . THR A 1 86 ? 4.041 7.146 -19.370 1.00 94.69 86 THR A CA 1
ATOM 674 C C . THR A 1 86 ? 4.947 8.264 -18.845 1.00 94.69 86 THR A C 1
ATOM 676 O O . THR A 1 86 ? 4.515 9.408 -18.706 1.00 94.69 86 THR A O 1
ATOM 679 N N . ALA A 1 87 ? 6.239 7.983 -18.653 1.00 92.50 87 ALA A N 1
ATOM 680 C CA . ALA A 1 87 ? 7.220 8.987 -18.242 1.00 92.50 87 ALA A CA 1
ATOM 681 C C . ALA A 1 87 ? 7.468 10.075 -19.305 1.00 92.50 87 ALA A C 1
ATOM 683 O O . ALA A 1 87 ? 7.783 11.218 -18.967 1.00 92.50 87 ALA A O 1
ATOM 684 N N . ALA A 1 88 ? 7.380 9.742 -20.596 1.00 91.12 88 ALA A N 1
ATOM 685 C CA . ALA A 1 88 ? 7.444 10.723 -21.678 1.00 91.12 88 ALA A CA 1
ATOM 686 C C . ALA A 1 88 ? 6.198 11.620 -21.694 1.00 91.12 88 ALA A C 1
ATOM 688 O O . ALA A 1 88 ? 6.335 12.842 -21.752 1.00 91.12 88 ALA A O 1
ATOM 689 N N . ALA A 1 89 ? 5.007 11.036 -21.537 1.00 92.19 89 ALA A N 1
ATOM 690 C CA . ALA A 1 89 ? 3.750 11.775 -21.457 1.00 92.19 89 ALA A CA 1
ATOM 691 C C . ALA A 1 89 ? 3.733 12.769 -20.283 1.00 92.19 89 ALA A C 1
ATOM 693 O O . ALA A 1 89 ? 3.337 13.919 -20.463 1.00 92.19 89 ALA A O 1
ATOM 694 N N . LEU A 1 90 ? 4.250 12.382 -19.109 1.00 92.38 90 LEU A N 1
ATOM 695 C CA . LEU A 1 90 ? 4.401 13.293 -17.964 1.00 92.38 90 LEU A CA 1
ATOM 696 C C . LEU A 1 90 ? 5.269 14.515 -18.276 1.00 92.38 90 LEU A C 1
ATOM 698 O O . LEU A 1 90 ? 4.917 15.635 -17.901 1.00 92.38 90 LEU A O 1
ATOM 702 N N . ARG A 1 91 ? 6.395 14.304 -18.972 1.00 89.62 91 ARG A N 1
ATOM 703 C CA . ARG A 1 91 ? 7.301 15.386 -19.385 1.00 89.62 91 ARG A CA 1
ATOM 704 C C . ARG A 1 91 ? 6.604 16.355 -20.335 1.00 89.62 91 ARG A C 1
ATOM 706 O O . ARG A 1 91 ? 6.699 17.562 -20.134 1.00 89.62 91 ARG A O 1
ATOM 713 N N . VAL A 1 92 ? 5.876 15.834 -21.325 1.00 91.94 92 VAL A N 1
ATOM 714 C CA . VAL A 1 92 ? 5.102 16.647 -22.279 1.00 91.94 92 VAL A CA 1
ATOM 715 C C . VAL A 1 92 ? 4.002 17.438 -21.563 1.00 91.94 92 VAL A C 1
ATOM 717 O O . VAL A 1 92 ? 3.841 18.629 -21.815 1.00 91.94 92 VAL A O 1
ATOM 720 N N . ALA A 1 93 ? 3.311 16.814 -20.607 1.00 93.44 93 ALA A N 1
ATOM 721 C CA . ALA A 1 93 ? 2.275 17.450 -19.794 1.00 93.44 93 ALA A CA 1
ATOM 722 C C . ALA A 1 93 ? 2.816 18.424 -18.725 1.00 93.44 93 ALA A C 1
ATOM 724 O O . ALA A 1 93 ? 2.029 18.987 -17.968 1.00 93.44 93 ALA A O 1
ATOM 725 N N . LYS A 1 94 ? 4.143 18.616 -18.627 1.00 92.19 94 LYS A N 1
ATOM 726 C CA . LYS A 1 94 ? 4.815 19.451 -17.610 1.00 92.19 94 LYS A CA 1
ATOM 727 C C . LYS A 1 94 ? 4.444 19.091 -16.159 1.00 92.19 94 LYS A C 1
ATOM 729 O O . LYS A 1 94 ? 4.555 19.923 -15.262 1.00 92.19 94 LYS A O 1
ATOM 734 N N . ARG A 1 95 ? 4.060 17.835 -15.907 1.00 90.31 95 ARG A N 1
ATOM 735 C CA . ARG A 1 95 ? 3.785 17.297 -14.564 1.00 90.31 95 ARG A CA 1
ATOM 736 C C . ARG A 1 95 ? 5.092 16.860 -13.908 1.00 90.31 95 ARG A C 1
ATOM 738 O O . ARG A 1 95 ? 5.460 15.687 -13.932 1.00 90.31 95 ARG A O 1
ATOM 745 N N . THR A 1 96 ? 5.852 17.834 -13.412 1.00 86.38 96 THR A N 1
ATOM 746 C CA . THR A 1 96 ? 7.231 17.623 -12.939 1.00 86.38 96 THR A CA 1
ATOM 747 C C . THR A 1 96 ? 7.367 17.534 -11.424 1.00 86.38 96 THR A C 1
ATOM 749 O O . THR A 1 96 ? 8.480 17.311 -10.943 1.00 86.38 96 THR A O 1
ATOM 752 N N . THR A 1 97 ? 6.283 17.714 -10.661 1.00 92.19 97 THR A N 1
ATOM 753 C CA . THR A 1 97 ? 6.363 17.649 -9.198 1.00 92.19 97 THR A CA 1
ATOM 754 C C . THR A 1 97 ? 6.629 16.220 -8.728 1.00 92.19 97 THR A C 1
ATOM 756 O O . THR A 1 97 ? 6.295 15.244 -9.402 1.00 92.19 97 THR A O 1
ATOM 759 N N . GLN A 1 98 ? 7.236 16.079 -7.549 1.00 91.81 98 GLN A N 1
ATOM 760 C CA . GLN A 1 98 ? 7.484 14.764 -6.959 1.00 91.81 98 GLN A CA 1
ATOM 761 C C . GLN A 1 98 ? 6.171 14.009 -6.687 1.00 91.81 98 GLN A C 1
ATOM 763 O O . GLN A 1 98 ? 6.109 12.802 -6.905 1.00 91.81 98 GLN A O 1
ATOM 768 N N . SER A 1 99 ? 5.116 14.731 -6.288 1.00 91.62 99 SER A N 1
ATOM 769 C CA . SER A 1 99 ? 3.773 14.178 -6.076 1.00 91.62 99 SER A CA 1
ATOM 770 C C . SER A 1 99 ? 3.168 13.634 -7.374 1.00 91.62 99 SER A C 1
ATOM 772 O O . SER A 1 99 ? 2.720 12.491 -7.403 1.00 91.62 99 SER A O 1
ATOM 774 N N . ASP A 1 100 ? 3.246 14.396 -8.476 1.00 93.38 100 ASP A N 1
ATOM 775 C CA . ASP A 1 100 ? 2.764 13.943 -9.790 1.00 93.38 100 ASP A CA 1
ATOM 776 C C . ASP A 1 100 ? 3.468 12.661 -10.240 1.00 93.38 100 ASP A C 1
ATOM 778 O O . ASP A 1 100 ? 2.834 11.697 -10.670 1.00 93.38 100 ASP A O 1
ATOM 782 N N . LYS A 1 101 ? 4.802 12.647 -10.134 1.00 93.81 101 LYS A N 1
ATOM 783 C CA . LYS A 1 101 ? 5.610 11.481 -10.493 1.00 93.81 101 LYS A CA 1
ATOM 784 C C . LYS A 1 101 ? 5.234 10.269 -9.643 1.00 93.81 101 LYS A C 1
ATOM 786 O O . LYS A 1 101 ? 5.093 9.185 -10.200 1.00 93.81 101 LYS A O 1
ATOM 791 N N . LEU A 1 102 ? 5.084 10.449 -8.326 1.00 95.75 102 LEU A N 1
ATOM 792 C CA . LEU A 1 102 ? 4.723 9.388 -7.386 1.00 95.75 102 LEU A CA 1
ATOM 793 C C . LEU A 1 102 ? 3.342 8.807 -7.697 1.00 95.75 102 LEU A C 1
ATOM 795 O O . LEU A 1 102 ? 3.194 7.588 -7.730 1.00 95.75 102 LEU A O 1
ATOM 799 N N . GLU A 1 103 ? 2.340 9.655 -7.923 1.00 95.75 103 GLU A N 1
ATOM 800 C CA . GLU A 1 103 ? 0.983 9.228 -8.268 1.00 95.75 103 GLU A CA 1
ATOM 801 C C . GLU A 1 103 ? 0.998 8.359 -9.530 1.00 95.75 103 GLU A C 1
ATOM 803 O O . GLU A 1 103 ? 0.501 7.231 -9.530 1.00 95.75 103 GLU A O 1
ATOM 808 N N . VAL A 1 104 ? 1.630 8.861 -10.592 1.00 96.62 104 VAL A N 1
ATOM 809 C CA . VAL A 1 104 ? 1.602 8.212 -11.903 1.00 96.62 104 VAL A CA 1
ATOM 810 C C . VAL A 1 104 ? 2.432 6.933 -11.932 1.00 96.62 104 VAL A C 1
ATOM 812 O O . VAL A 1 104 ? 1.980 5.937 -12.496 1.00 96.62 104 VAL A O 1
ATOM 815 N N . ILE A 1 105 ? 3.611 6.908 -11.305 1.00 97.00 105 ILE A N 1
ATOM 816 C CA . ILE A 1 105 ? 4.410 5.678 -11.238 1.00 97.00 105 ILE A CA 1
ATOM 817 C C . ILE A 1 105 ? 3.760 4.630 -10.332 1.00 97.00 105 ILE A C 1
ATOM 819 O O . ILE A 1 105 ? 3.805 3.449 -10.666 1.00 97.00 105 ILE A O 1
ATOM 823 N N . SER A 1 106 ? 3.105 5.040 -9.239 1.00 97.44 106 SER A N 1
ATOM 824 C CA . SER A 1 106 ? 2.365 4.114 -8.377 1.00 97.44 106 SER A CA 1
ATOM 825 C C . SER A 1 106 ? 1.224 3.459 -9.146 1.00 97.44 106 SER A C 1
ATOM 827 O O . SER A 1 106 ? 1.157 2.236 -9.184 1.00 97.44 106 SER A O 1
ATOM 829 N N . GLY A 1 107 ? 0.386 4.255 -9.823 1.00 97.81 107 GLY A N 1
ATOM 830 C CA . GLY A 1 107 ? -0.708 3.727 -10.642 1.00 97.81 107 GLY A CA 1
ATOM 831 C C . GLY A 1 107 ? -0.212 2.850 -11.795 1.00 97.81 107 GLY A C 1
ATOM 832 O O . GLY A 1 107 ? -0.815 1.822 -12.094 1.00 97.81 107 GLY A O 1
ATOM 833 N N . PHE A 1 108 ? 0.927 3.201 -12.404 1.00 98.25 108 PHE A N 1
ATOM 834 C CA . PHE A 1 108 ? 1.551 2.368 -13.430 1.00 98.25 108 PHE A CA 1
ATOM 835 C C . PHE A 1 108 ? 2.013 1.014 -12.882 1.00 98.25 108 PHE A C 1
ATOM 837 O O . PHE A 1 108 ? 1.701 -0.010 -13.482 1.00 98.25 108 PHE A O 1
ATOM 844 N N . ILE A 1 109 ? 2.743 0.995 -11.759 1.00 98.19 109 ILE A N 1
ATOM 845 C CA . ILE A 1 109 ? 3.177 -0.251 -11.111 1.00 98.19 109 ILE A CA 1
ATOM 846 C C . ILE A 1 109 ? 1.947 -1.099 -10.792 1.00 98.19 109 ILE A C 1
ATOM 848 O O . ILE A 1 109 ? 1.891 -2.259 -11.179 1.00 98.19 109 ILE A O 1
ATOM 852 N N . GLU A 1 110 ? 0.934 -0.509 -10.164 1.00 97.38 110 GLU A N 1
ATOM 853 C CA . GLU A 1 110 ? -0.284 -1.200 -9.745 1.00 97.38 110 GLU A CA 1
ATOM 854 C C . GLU A 1 110 ? -1.018 -1.875 -10.914 1.00 97.38 110 GLU A C 1
ATOM 856 O O . GLU A 1 110 ? -1.403 -3.038 -10.798 1.00 97.38 110 GLU A O 1
ATOM 861 N N . GLY A 1 111 ? -1.133 -1.188 -12.058 1.00 97.81 111 GLY A N 1
ATOM 862 C CA . GLY A 1 111 ? -1.727 -1.738 -13.282 1.00 97.81 111 GLY A CA 1
ATOM 863 C C . GLY A 1 111 ? -0.827 -2.714 -14.051 1.00 97.81 111 GLY A C 1
ATOM 864 O O . GLY A 1 111 ? -1.329 -3.536 -14.813 1.00 97.81 111 GLY A O 1
ATOM 865 N N . TRP A 1 112 ? 0.494 -2.647 -13.863 1.00 98.00 112 TRP A N 1
ATOM 866 C CA . TRP A 1 112 ? 1.450 -3.581 -14.470 1.00 98.00 112 TRP A CA 1
ATOM 867 C C . TRP A 1 112 ? 1.510 -4.918 -13.715 1.00 98.00 112 TRP A C 1
ATOM 869 O O . TRP A 1 112 ? 1.790 -5.966 -14.301 1.00 98.00 112 TRP A O 1
ATOM 879 N N . LEU A 1 113 ? 1.245 -4.899 -12.407 1.00 97.69 113 LEU A N 1
ATOM 880 C CA . LEU A 1 113 ? 1.281 -6.084 -11.560 1.00 97.69 113 LEU A CA 1
ATOM 881 C C . LEU A 1 113 ? 0.117 -7.040 -11.860 1.00 97.69 113 LEU A C 1
ATOM 883 O O . LEU A 1 113 ? -1.051 -6.741 -11.626 1.00 97.69 113 LEU A O 1
ATOM 887 N N . ARG A 1 114 ? 0.469 -8.255 -12.275 1.00 97.56 114 ARG A N 1
ATOM 888 C CA . ARG A 1 114 ? -0.410 -9.428 -12.308 1.00 97.56 114 ARG A CA 1
ATOM 889 C C . ARG A 1 114 ? -1.133 -9.688 -10.978 1.00 97.56 114 ARG A C 1
ATOM 891 O O . ARG A 1 114 ? -0.502 -9.714 -9.927 1.00 97.56 114 ARG A O 1
ATOM 898 N N . ALA A 1 115 ? -2.447 -9.908 -11.038 1.00 94.88 115 ALA A N 1
ATOM 899 C CA . ALA A 1 115 ? -3.278 -10.190 -9.863 1.00 94.88 115 ALA A CA 1
ATOM 900 C C . ALA A 1 115 ? -3.186 -11.649 -9.378 1.00 94.88 115 ALA A C 1
ATOM 902 O O . ALA A 1 115 ? -3.475 -11.916 -8.218 1.00 94.88 115 ALA A O 1
ATOM 903 N N . ASP A 1 116 ? -2.792 -12.572 -10.258 1.00 96.38 116 ASP A N 1
ATOM 904 C CA . ASP A 1 116 ? -2.664 -14.008 -9.991 1.00 96.38 116 ASP A CA 1
ATOM 905 C C . ASP A 1 116 ? -1.283 -14.411 -9.445 1.00 96.38 116 ASP A C 1
ATOM 907 O O . ASP A 1 116 ? -1.086 -15.564 -9.072 1.00 96.38 116 ASP A O 1
ATOM 911 N N . ASP A 1 117 ? -0.327 -13.477 -9.383 1.00 96.75 117 ASP A N 1
ATOM 912 C CA . ASP A 1 117 ? 1.036 -13.728 -8.912 1.00 96.75 117 ASP A CA 1
ATOM 913 C C . ASP A 1 117 ? 1.201 -13.308 -7.428 1.00 96.75 117 ASP A C 1
ATOM 915 O O . ASP A 1 117 ? 1.127 -12.115 -7.104 1.00 96.75 117 ASP A O 1
ATOM 919 N N . PRO A 1 118 ? 1.478 -14.252 -6.502 1.00 95.75 118 PRO A N 1
ATOM 920 C CA . PRO A 1 118 ? 1.657 -13.953 -5.077 1.00 95.75 118 PRO A CA 1
ATOM 921 C C . PRO A 1 118 ? 2.825 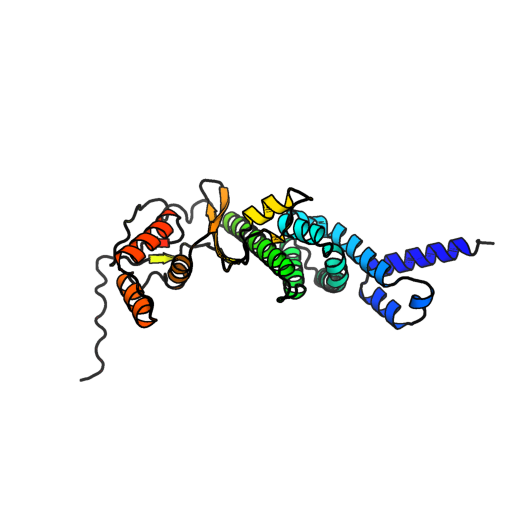-13.004 -4.759 1.00 95.75 118 PRO A C 1
ATOM 923 O O . PRO A 1 118 ? 2.787 -12.275 -3.765 1.00 95.75 118 PRO A O 1
ATOM 926 N N . LEU A 1 119 ? 3.880 -12.986 -5.580 1.00 96.81 119 LEU A N 1
ATOM 927 C CA . LEU A 1 119 ? 5.007 -12.065 -5.405 1.00 96.81 119 LEU A CA 1
ATOM 928 C C . LEU A 1 119 ? 4.639 -10.658 -5.872 1.00 96.81 119 LEU A C 1
ATOM 930 O O . LEU A 1 119 ? 5.107 -9.675 -5.303 1.00 96.81 119 LEU A O 1
ATOM 934 N N . HIS A 1 120 ? 3.761 -10.541 -6.865 1.00 97.50 120 HIS A N 1
ATOM 935 C CA . HIS A 1 120 ? 3.208 -9.253 -7.265 1.00 97.50 120 HIS A CA 1
ATOM 936 C C . HIS A 1 120 ? 2.250 -8.687 -6.208 1.00 97.50 120 HIS A C 1
ATOM 938 O O . HIS A 1 120 ? 2.243 -7.473 -5.990 1.00 97.50 120 HIS A O 1
ATOM 944 N N . ALA A 1 121 ? 1.510 -9.543 -5.495 1.00 97.50 121 ALA A N 1
ATOM 945 C CA . ALA A 1 121 ? 0.703 -9.121 -4.348 1.00 97.50 121 ALA A CA 1
ATOM 946 C C . ALA A 1 121 ? 1.563 -8.457 -3.255 1.00 97.50 121 ALA A C 1
ATOM 948 O O . ALA A 1 121 ? 1.198 -7.393 -2.763 1.00 97.50 121 ALA A O 1
ATOM 949 N N . LEU A 1 122 ? 2.767 -8.979 -2.971 1.00 97.94 122 LEU A N 1
ATOM 950 C CA . LEU A 1 122 ? 3.714 -8.313 -2.059 1.00 97.94 122 LEU A CA 1
ATOM 951 C C . LEU A 1 122 ? 4.089 -6.896 -2.498 1.00 97.94 122 LEU A C 1
ATOM 953 O O . LEU A 1 122 ? 4.232 -6.004 -1.664 1.00 97.94 122 LEU A O 1
ATOM 957 N N . VAL A 1 123 ? 4.314 -6.696 -3.799 1.00 98.38 123 VAL A N 1
ATOM 958 C CA . VAL A 1 123 ? 4.674 -5.375 -4.332 1.00 98.38 123 VAL A CA 1
ATOM 959 C C . VAL A 1 123 ? 3.519 -4.407 -4.129 1.00 98.38 123 VAL A C 1
ATOM 961 O O . VAL A 1 123 ? 3.748 -3.260 -3.752 1.00 98.38 123 VAL A O 1
ATOM 964 N N . ARG A 1 124 ? 2.285 -4.875 -4.335 1.00 98.12 124 ARG A N 1
ATOM 965 C CA . ARG A 1 124 ? 1.077 -4.086 -4.095 1.00 98.12 124 ARG A CA 1
ATOM 966 C C . ARG A 1 124 ? 0.935 -3.714 -2.619 1.00 98.12 124 ARG A C 1
ATOM 968 O O . ARG A 1 124 ? 0.741 -2.538 -2.329 1.00 98.12 124 ARG A O 1
ATOM 975 N N . ASP A 1 125 ? 1.125 -4.670 -1.710 1.00 98.25 125 ASP A N 1
ATOM 976 C CA . ASP A 1 125 ? 1.071 -4.433 -0.262 1.00 98.25 125 ASP A CA 1
ATOM 977 C C . ASP A 1 125 ? 2.111 -3.391 0.180 1.00 98.25 125 ASP A C 1
ATOM 979 O O . ASP A 1 125 ? 1.780 -2.429 0.877 1.00 98.25 125 ASP A O 1
ATOM 983 N N . ALA A 1 126 ? 3.364 -3.539 -0.273 1.00 98.44 126 ALA A N 1
ATOM 984 C CA . ALA A 1 126 ? 4.437 -2.585 0.009 1.00 98.44 126 ALA A CA 1
ATOM 985 C C . ALA A 1 126 ? 4.098 -1.183 -0.521 1.00 98.44 126 ALA A C 1
ATOM 987 O O . ALA A 1 126 ? 4.228 -0.195 0.204 1.00 98.44 126 ALA A O 1
ATOM 988 N N . LEU A 1 127 ? 3.594 -1.104 -1.756 1.00 98.44 127 LEU A N 1
ATOM 989 C CA . LEU A 1 127 ? 3.204 0.153 -2.385 1.00 98.44 127 LEU A CA 1
ATOM 990 C C . LEU A 1 127 ? 2.063 0.837 -1.621 1.00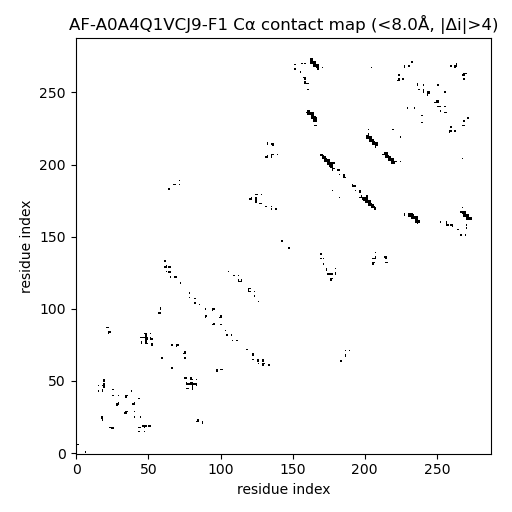 98.44 127 LEU A C 1
ATOM 992 O O . LEU A 1 127 ? 2.123 2.040 -1.369 1.00 98.44 127 LEU A O 1
ATOM 996 N N . HIS A 1 128 ? 1.029 0.091 -1.230 1.00 98.06 128 HIS A N 1
ATOM 997 C CA . HIS A 1 128 ? -0.101 0.607 -0.450 1.00 98.06 128 HIS A CA 1
ATOM 998 C C . HIS A 1 128 ? 0.324 1.092 0.930 1.00 98.06 128 HIS A C 1
ATOM 1000 O O . HIS A 1 128 ? -0.120 2.158 1.366 1.00 98.06 128 HIS A O 1
ATOM 1006 N N . HIS A 1 129 ? 1.197 0.341 1.601 1.00 98.38 129 HIS A N 1
ATOM 1007 C CA . HIS A 1 129 ? 1.755 0.722 2.891 1.00 98.38 129 HIS A CA 1
ATOM 1008 C C . HIS A 1 129 ? 2.514 2.050 2.802 1.00 98.38 129 HIS A C 1
ATOM 1010 O O . HIS A 1 129 ? 2.175 3.010 3.492 1.00 98.38 129 HIS A O 1
ATOM 1016 N N . GLU A 1 130 ? 3.498 2.149 1.908 1.00 98.38 130 GLU A N 1
ATOM 1017 C CA . GLU A 1 130 ? 4.339 3.343 1.797 1.00 98.38 130 GLU A CA 1
ATOM 1018 C C . GLU A 1 130 ? 3.545 4.569 1.335 1.00 98.38 130 GLU A C 1
ATOM 1020 O O . GLU A 1 130 ? 3.712 5.657 1.890 1.00 98.38 130 GLU A O 1
ATOM 1025 N N . ARG A 1 131 ? 2.605 4.399 0.395 1.00 97.69 131 ARG A N 1
ATOM 1026 C CA . ARG A 1 131 ? 1.693 5.480 -0.012 1.00 97.69 131 ARG A CA 1
ATOM 1027 C C . ARG A 1 131 ? 0.830 5.970 1.144 1.00 97.69 131 ARG A C 1
ATOM 1029 O O . ARG A 1 131 ? 0.632 7.178 1.264 1.00 97.69 131 ARG A O 1
ATOM 1036 N N . ALA A 1 132 ? 0.340 5.073 2.000 1.00 97.62 132 ALA A N 1
ATOM 1037 C CA . ALA A 1 132 ? -0.420 5.468 3.181 1.00 97.62 132 ALA A CA 1
ATOM 1038 C C . ALA A 1 132 ? 0.445 6.283 4.157 1.00 97.62 132 ALA A C 1
ATOM 1040 O O . ALA A 1 132 ? 0.003 7.326 4.639 1.00 97.62 132 ALA A O 1
ATOM 1041 N N . LEU A 1 133 ? 1.695 5.869 4.402 1.00 96.94 133 LEU A N 1
ATOM 1042 C CA . LEU A 1 133 ? 2.621 6.619 5.258 1.00 96.94 133 LEU A CA 1
ATOM 1043 C C . LEU A 1 133 ? 2.926 8.019 4.699 1.00 96.94 133 LEU A C 1
ATOM 1045 O O . LEU A 1 133 ? 2.896 8.999 5.448 1.00 96.94 133 LEU A O 1
ATOM 1049 N N . LEU A 1 134 ? 3.176 8.129 3.390 1.00 95.88 134 LEU A N 1
ATOM 1050 C CA . LEU A 1 134 ? 3.425 9.409 2.718 1.00 95.88 134 LEU A CA 1
ATOM 1051 C C . LEU A 1 134 ? 2.202 10.329 2.778 1.00 95.88 134 LEU A C 1
ATOM 1053 O O . LEU A 1 134 ? 2.324 11.484 3.177 1.00 95.88 134 LEU A O 1
ATOM 1057 N N . ALA A 1 135 ? 1.014 9.807 2.467 1.00 94.88 135 ALA A N 1
ATOM 1058 C CA . ALA A 1 135 ? -0.223 10.581 2.510 1.00 94.88 135 ALA A CA 1
ATOM 1059 C C . ALA A 1 135 ? -0.517 11.122 3.919 1.00 94.88 135 ALA A C 1
ATOM 1061 O O . ALA A 1 135 ? -0.947 12.265 4.069 1.00 94.88 135 ALA A O 1
ATOM 1062 N N . LEU A 1 136 ? -0.252 10.334 4.966 1.00 94.50 136 LEU A N 1
ATOM 1063 C CA . LEU A 1 136 ? -0.393 10.785 6.354 1.00 94.50 136 LEU A CA 1
ATOM 1064 C C . LEU A 1 136 ? 0.600 11.891 6.707 1.00 94.50 136 LEU A C 1
ATOM 1066 O O . LEU A 1 136 ? 0.211 12.876 7.335 1.00 94.50 136 LEU A O 1
ATOM 1070 N N . LYS A 1 137 ? 1.858 11.751 6.280 1.00 93.50 137 LYS A N 1
ATOM 1071 C CA . LYS A 1 137 ? 2.899 12.761 6.488 1.00 93.50 137 LYS A CA 1
ATOM 1072 C C . LYS A 1 137 ? 2.537 14.087 5.812 1.00 93.50 137 LYS A C 1
ATOM 1074 O O . LYS A 1 137 ? 2.610 15.136 6.452 1.00 93.50 137 LYS A O 1
ATOM 1079 N N . ASP A 1 138 ? 2.092 14.035 4.560 1.00 90.94 138 ASP A N 1
ATOM 1080 C CA . ASP A 1 138 ? 1.711 15.219 3.785 1.00 90.94 138 ASP A CA 1
ATOM 1081 C C . ASP A 1 138 ? 0.454 15.893 4.342 1.00 90.94 138 ASP A C 1
ATOM 1083 O O . ASP A 1 138 ? 0.377 17.120 4.402 1.00 90.94 138 ASP A O 1
ATOM 1087 N N . ASN A 1 139 ? -0.535 15.105 4.774 1.00 87.88 139 ASN A N 1
ATOM 1088 C CA . ASN A 1 139 ? -1.748 15.637 5.386 1.00 87.88 139 ASN A CA 1
ATOM 1089 C C . ASN A 1 139 ? -1.451 16.301 6.729 1.00 87.88 139 ASN A C 1
ATOM 1091 O O . ASN A 1 139 ? -1.963 17.387 6.984 1.00 87.88 139 ASN A O 1
ATOM 1095 N N . HIS A 1 140 ? -0.595 15.702 7.559 1.00 85.19 140 HIS A N 1
ATOM 1096 C CA . HIS A 1 140 ? -0.189 16.309 8.823 1.00 85.19 140 HIS A CA 1
ATOM 1097 C C . HIS A 1 140 ? 0.561 17.631 8.605 1.00 85.19 140 HIS A C 1
ATOM 1099 O O . HIS A 1 140 ? 0.267 18.615 9.278 1.00 85.19 140 HIS A O 1
ATOM 1105 N N . ALA A 1 141 ? 1.467 17.696 7.624 1.00 78.19 141 ALA A N 1
ATOM 1106 C CA . ALA A 1 141 ? 2.204 18.921 7.304 1.00 78.19 141 ALA A CA 1
ATOM 1107 C C . ALA A 1 141 ? 1.300 20.094 6.868 1.00 78.19 141 ALA A C 1
ATOM 1109 O O . ALA A 1 141 ? 1.703 21.250 6.977 1.00 78.19 141 ALA A O 1
ATOM 1110 N N . LYS A 1 142 ? 0.082 19.814 6.384 1.00 79.56 142 LYS A N 1
ATOM 1111 C CA . LYS A 1 142 ? -0.893 20.824 5.938 1.00 79.56 142 LYS A CA 1
ATOM 1112 C C . LYS A 1 142 ? -1.819 21.328 7.048 1.00 79.56 142 LYS A C 1
ATOM 1114 O O . LYS A 1 142 ? -2.485 22.341 6.844 1.00 79.56 142 LYS A O 1
ATOM 1119 N N . VAL A 1 143 ? -1.910 20.642 8.190 1.00 67.19 143 VAL A N 1
ATOM 1120 C CA . VAL A 1 143 ? -2.789 21.058 9.293 1.00 67.19 143 VAL A CA 1
ATOM 1121 C C . VAL A 1 143 ? -2.098 22.171 10.095 1.00 67.19 143 VAL A C 1
ATOM 1123 O O . VAL A 1 143 ? -1.012 21.941 10.626 1.00 67.19 143 VAL A O 1
ATOM 1126 N N . PRO A 1 144 ? -2.697 23.374 10.228 1.00 58.34 144 PRO A N 1
ATOM 1127 C CA . PRO A 1 144 ? -2.130 24.442 11.044 1.00 58.34 144 PRO A CA 1
ATOM 1128 C C . PRO A 1 144 ? -1.950 23.983 12.493 1.00 58.34 144 PRO A C 1
ATOM 1130 O O . PRO A 1 144 ? -2.887 23.437 13.089 1.00 58.34 144 PRO A O 1
ATOM 1133 N N . ALA A 1 145 ? -0.773 24.247 13.066 1.00 54.53 145 ALA A N 1
ATOM 1134 C CA . ALA A 1 145 ? -0.446 23.970 14.462 1.00 54.53 145 ALA A CA 1
ATOM 1135 C C . ALA A 1 145 ? -1.445 24.681 15.397 1.00 54.53 145 ALA A C 1
ATOM 1137 O O . ALA A 1 145 ? -1.277 25.846 15.741 1.00 54.53 145 ALA A O 1
ATOM 1138 N N . GLY A 1 146 ? -2.533 24.001 15.760 1.00 50.97 146 GLY A N 1
ATOM 1139 C CA . GLY A 1 146 ? -3.575 24.559 16.623 1.00 50.97 146 GLY A CA 1
ATOM 1140 C C . GLY A 1 146 ? -4.990 24.033 16.397 1.00 50.97 146 GLY A C 1
ATOM 1141 O O . GLY A 1 146 ? -5.827 24.241 17.270 1.00 50.97 146 GLY A O 1
ATOM 1142 N N . THR A 1 147 ? -5.281 23.344 15.285 1.00 50.31 147 THR A N 1
ATOM 1143 C CA . THR A 1 147 ? -6.686 23.083 14.909 1.00 50.31 147 THR A CA 1
ATOM 1144 C C . THR A 1 147 ? -7.298 21.748 15.346 1.00 50.31 147 THR A C 1
ATOM 1146 O O . THR A 1 147 ? -8.507 21.748 15.521 1.00 50.31 147 THR A O 1
ATOM 1149 N N . ASN A 1 148 ? -6.569 20.644 15.589 1.00 48.06 148 ASN A N 1
ATOM 1150 C CA . ASN A 1 148 ? -7.254 19.329 15.673 1.00 48.06 148 ASN A CA 1
ATOM 1151 C C . ASN A 1 148 ? -6.875 18.325 16.785 1.00 48.06 148 ASN A C 1
ATOM 1153 O O . ASN A 1 148 ? -7.537 17.296 16.880 1.00 48.06 148 ASN A O 1
ATOM 1157 N N . ASP A 1 149 ? -5.924 18.596 17.687 1.00 47.31 149 ASP A N 1
ATOM 1158 C CA . ASP A 1 149 ? -5.461 17.546 18.629 1.00 47.31 149 ASP A CA 1
ATOM 1159 C C . ASP A 1 149 ? -5.970 17.650 20.075 1.00 47.31 149 ASP A C 1
ATOM 1161 O O . ASP A 1 149 ? -5.755 16.741 20.880 1.00 47.31 149 ASP A O 1
ATOM 1165 N N . ARG A 1 150 ? -6.685 18.718 20.448 1.00 49.91 150 ARG A N 1
ATOM 1166 C CA . ARG A 1 150 ? -7.152 18.870 21.842 1.00 49.91 150 ARG A CA 1
ATOM 1167 C C . ARG A 1 150 ? -8.416 18.073 22.177 1.00 49.91 150 ARG A C 1
ATOM 1169 O O . ARG A 1 150 ? -8.598 17.745 23.347 1.00 49.91 150 ARG A O 1
ATOM 1176 N N . GLU A 1 151 ? -9.247 17.724 21.194 1.00 50.91 151 GLU A N 1
ATOM 1177 C CA . GLU A 1 151 ? -10.492 16.973 21.440 1.00 50.91 151 GLU A CA 1
ATOM 1178 C C . GLU A 1 151 ? -10.287 15.455 21.544 1.00 50.91 151 GLU A C 1
ATOM 1180 O O . GLU A 1 151 ? -10.931 14.810 22.368 1.00 50.91 151 GLU A O 1
ATOM 1185 N N . VAL A 1 152 ? -9.363 14.866 20.775 1.00 51.94 152 VAL A N 1
ATOM 1186 C CA . VAL A 1 152 ? -9.148 13.403 20.780 1.00 51.94 152 VAL A CA 1
ATOM 1187 C C . VAL A 1 152 ? -8.328 12.952 21.996 1.00 51.94 152 VAL A C 1
ATOM 1189 O O . VAL A 1 152 ? -8.505 11.846 22.496 1.00 51.94 152 VAL A O 1
ATOM 1192 N N . MET A 1 153 ? -7.472 13.818 22.547 1.00 52.19 153 MET A N 1
ATOM 1193 C CA . MET A 1 153 ? -6.534 13.435 23.609 1.00 52.19 153 MET A CA 1
ATOM 1194 C C . MET A 1 153 ? -7.124 13.293 25.025 1.00 52.19 153 MET A C 1
ATOM 1196 O O . MET A 1 153 ? -6.378 12.915 25.930 1.00 52.19 153 MET A O 1
ATOM 1200 N N . ARG A 1 154 ? -8.401 13.623 25.278 1.00 52.53 154 ARG A N 1
ATOM 1201 C CA . ARG A 1 154 ? -8.845 13.928 26.658 1.00 52.53 154 ARG A CA 1
ATOM 1202 C C . ARG A 1 154 ? -10.017 13.161 27.253 1.00 52.53 154 ARG A C 1
ATOM 1204 O O . ARG A 1 154 ? -10.320 13.410 28.415 1.00 52.53 154 ARG A O 1
ATOM 1211 N N . SER A 1 155 ? -10.613 12.181 26.581 1.00 53.59 155 SER A N 1
ATOM 1212 C CA . SER A 1 155 ? -11.558 11.301 27.281 1.00 53.59 155 SER A CA 1
ATOM 1213 C C . SER A 1 155 ? -11.138 9.845 27.156 1.00 53.59 155 SER A C 1
ATOM 1215 O O . SER A 1 155 ? -11.222 9.250 26.088 1.00 53.59 155 SER A O 1
ATOM 1217 N N . LYS A 1 156 ? -10.708 9.251 28.279 1.00 69.88 156 LYS A N 1
ATOM 1218 C CA . LYS A 1 156 ? -10.759 7.797 28.483 1.00 69.88 156 LYS A CA 1
ATOM 1219 C C . LYS A 1 156 ? -12.232 7.391 28.586 1.00 69.88 156 LYS A C 1
ATOM 1221 O O . LYS A 1 156 ? -12.709 7.021 29.655 1.00 69.88 156 LYS A O 1
ATOM 1226 N N . ALA A 1 157 ? -12.988 7.604 27.515 1.00 83.88 157 ALA A N 1
ATOM 1227 C CA . ALA A 1 157 ? -14.394 7.267 27.478 1.00 83.88 157 ALA A CA 1
ATOM 1228 C C . ALA A 1 157 ? -14.503 5.743 27.508 1.00 83.88 157 ALA A C 1
ATOM 1230 O O . ALA A 1 157 ? -13.979 5.059 26.630 1.00 83.88 157 ALA A O 1
ATOM 1231 N N . THR A 1 158 ? -15.165 5.221 28.536 1.00 92.00 158 THR A N 1
ATOM 1232 C CA . THR A 1 158 ? -15.499 3.803 28.595 1.00 92.00 158 THR A CA 1
ATOM 1233 C C . THR A 1 158 ? -16.602 3.523 27.587 1.00 92.00 158 THR A C 1
ATOM 1235 O O . THR A 1 158 ? -17.649 4.175 27.584 1.00 92.00 158 THR A O 1
ATOM 1238 N N . VAL A 1 159 ? -16.357 2.557 26.712 1.00 93.25 159 VAL A N 1
ATOM 1239 C CA . VAL A 1 159 ? -17.316 2.116 25.713 1.00 93.25 159 VAL A CA 1
ATOM 1240 C C . VAL A 1 159 ? -18.379 1.245 26.378 1.00 93.25 159 VAL A C 1
ATOM 1242 O O . VAL A 1 159 ? -18.082 0.211 26.970 1.00 93.25 159 VAL A O 1
ATOM 1245 N N . ALA A 1 160 ? -19.637 1.655 26.245 1.00 94.25 160 ALA A N 1
ATOM 1246 C CA . ALA A 1 160 ? -20.813 0.938 26.720 1.00 94.25 160 ALA A CA 1
ATOM 1247 C C . ALA A 1 160 ? -21.749 0.605 25.540 1.00 94.25 160 ALA A C 1
ATOM 1249 O O . ALA A 1 160 ? -21.627 1.207 24.472 1.00 94.25 160 ALA A O 1
ATOM 1250 N N . PRO A 1 161 ? -22.732 -0.301 25.693 1.00 93.06 161 PRO A N 1
ATOM 1251 C CA . PRO A 1 161 ? -23.633 -0.673 24.593 1.00 93.06 161 PRO A CA 1
ATOM 1252 C C . PRO A 1 161 ? -24.409 0.519 24.000 1.00 93.06 161 PRO A C 1
ATOM 1254 O O . PRO A 1 161 ? -24.628 0.603 22.792 1.00 93.06 161 PRO A O 1
ATOM 1257 N N . ALA A 1 162 ? -24.777 1.487 24.843 1.00 93.81 162 ALA A N 1
ATOM 1258 C CA . ALA A 1 162 ? -25.458 2.708 24.418 1.00 93.81 162 ALA A CA 1
ATOM 1259 C C . ALA A 1 162 ? -24.527 3.739 23.748 1.00 93.81 162 ALA A C 1
ATOM 1261 O O . ALA A 1 162 ? -25.018 4.714 23.177 1.00 93.81 162 ALA A O 1
ATOM 1262 N N . SER A 1 163 ? -23.203 3.550 23.809 1.00 93.88 163 SER A N 1
ATOM 1263 C CA . SER A 1 163 ? -22.234 4.472 23.220 1.00 93.88 163 SER A CA 1
ATOM 1264 C C . SER A 1 163 ? -22.413 4.554 21.709 1.00 93.88 163 SER A C 1
ATOM 1266 O O . SER A 1 163 ? -22.595 3.547 21.025 1.00 93.88 163 SER A O 1
ATOM 1268 N N . VAL A 1 164 ? -22.319 5.774 21.190 1.00 94.19 164 VAL A N 1
ATOM 1269 C CA . VAL A 1 164 ? -22.192 6.044 19.759 1.00 94.19 164 VAL A CA 1
ATOM 1270 C C . VAL A 1 164 ? -20.711 6.208 19.463 1.00 94.19 164 VAL A C 1
ATOM 1272 O O . VAL A 1 164 ? -20.025 6.960 20.152 1.00 94.19 164 VAL A O 1
ATOM 1275 N N . VAL A 1 165 ? -20.211 5.504 18.454 1.00 93.56 165 VAL A N 1
ATOM 1276 C CA . VAL A 1 165 ? -18.805 5.579 18.041 1.00 93.56 165 VAL A CA 1
ATOM 1277 C C . VAL A 1 165 ? -18.704 6.104 16.618 1.00 93.56 165 VAL A C 1
ATOM 1279 O O . VAL A 1 165 ? -19.546 5.814 15.765 1.00 93.56 165 VAL A O 1
ATOM 1282 N N . ARG A 1 166 ? -17.662 6.888 16.358 1.00 94.12 166 ARG A N 1
ATOM 1283 C CA . ARG A 1 166 ? -17.285 7.326 15.014 1.00 94.12 166 ARG A CA 1
ATOM 1284 C C . ARG A 1 166 ? -15.844 6.963 14.723 1.00 94.12 166 ARG A C 1
ATOM 1286 O O . ARG A 1 166 ? -15.019 6.933 15.635 1.00 94.12 166 ARG A O 1
ATOM 1293 N N . ARG A 1 167 ? -15.525 6.775 13.448 1.00 93.69 167 ARG A N 1
ATOM 1294 C CA . ARG A 1 167 ? -14.139 6.679 12.988 1.00 93.69 167 ARG A CA 1
ATOM 1295 C C . ARG A 1 167 ? -13.345 7.934 13.369 1.00 93.69 167 ARG A C 1
ATOM 1297 O O . ARG A 1 167 ? -13.853 9.058 13.254 1.00 93.69 167 ARG A O 1
ATOM 1304 N N . ALA A 1 168 ? -12.099 7.750 13.800 1.00 90.75 168 ALA A N 1
ATOM 1305 C CA . ALA A 1 168 ? -11.168 8.867 13.900 1.00 90.75 168 ALA A CA 1
ATOM 1306 C C . ALA A 1 168 ? -10.886 9.457 12.503 1.00 90.75 168 ALA A C 1
ATOM 1308 O O . ALA A 1 168 ? -10.982 8.781 11.476 1.00 90.75 168 ALA A O 1
ATOM 1309 N N . THR A 1 169 ? -10.586 10.750 12.445 1.00 89.00 169 THR A N 1
ATOM 1310 C CA . THR A 1 169 ? -10.265 11.443 11.189 1.00 89.00 169 THR A CA 1
ATOM 1311 C C . THR A 1 169 ? -8.825 11.165 10.773 1.00 89.00 169 THR A C 1
ATOM 1313 O O . THR A 1 169 ? -7.966 10.967 11.626 1.00 89.00 169 THR A O 1
ATOM 1316 N N . GLY A 1 170 ? -8.544 11.188 9.468 1.00 89.50 170 GLY A N 1
ATOM 1317 C CA . GLY A 1 170 ? -7.176 11.016 8.964 1.00 89.50 170 GLY A CA 1
ATOM 1318 C C . GLY A 1 170 ?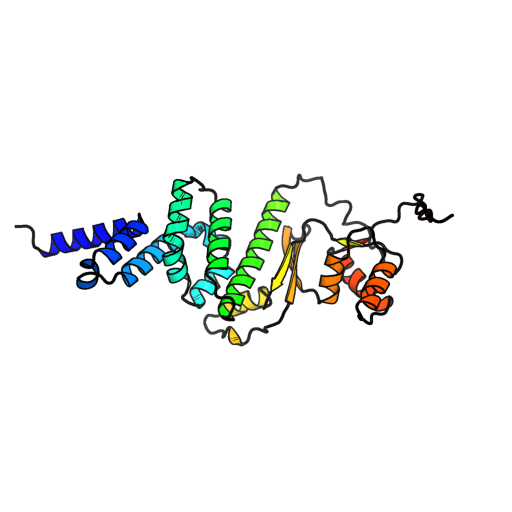 -6.629 9.591 9.090 1.00 89.50 170 GLY A C 1
ATOM 1319 O O . GLY A 1 170 ? -5.419 9.417 9.166 1.00 89.50 170 GLY A O 1
ATOM 1320 N N . LEU A 1 171 ? -7.498 8.578 9.125 1.00 94.12 171 LEU A N 1
ATOM 1321 C CA . LEU A 1 171 ? -7.099 7.173 9.031 1.00 94.12 171 LEU A CA 1
ATOM 1322 C C . LEU A 1 171 ? -7.064 6.724 7.566 1.00 94.12 171 LEU A C 1
ATOM 1324 O O . LEU A 1 171 ? -7.979 7.045 6.805 1.00 94.12 171 LEU A O 1
ATOM 1328 N N . ILE A 1 172 ? -6.066 5.921 7.197 1.00 96.56 172 ILE A N 1
ATOM 1329 C CA . ILE A 1 172 ? -6.003 5.235 5.897 1.00 96.56 172 ILE A CA 1
ATOM 1330 C C . ILE A 1 172 ? -6.076 3.734 6.143 1.00 96.56 172 ILE A C 1
ATOM 1332 O O . ILE A 1 172 ? -5.320 3.197 6.948 1.00 96.56 172 ILE A O 1
ATOM 1336 N N . ARG A 1 173 ? -6.994 3.052 5.463 1.00 96.69 173 ARG A N 1
ATOM 1337 C CA . ARG A 1 173 ? -7.237 1.618 5.642 1.00 96.69 173 ARG A CA 1
ATOM 1338 C C . ARG A 1 173 ? -6.799 0.886 4.393 1.00 96.69 173 ARG A C 1
ATOM 1340 O O . ARG A 1 173 ? -7.184 1.307 3.309 1.00 96.69 173 ARG A O 1
ATOM 1347 N N . ASN A 1 174 ? -6.057 -0.192 4.576 1.00 97.19 174 ASN A N 1
ATOM 1348 C CA . ASN A 1 174 ? -5.589 -1.046 3.499 1.00 97.19 174 ASN A CA 1
ATOM 1349 C C . ASN A 1 174 ? -5.843 -2.503 3.881 1.00 97.19 174 ASN A C 1
ATOM 1351 O O . ASN A 1 174 ? -5.630 -2.890 5.031 1.00 97.19 174 ASN A O 1
ATOM 1355 N N . GLU A 1 175 ? -6.264 -3.291 2.905 1.00 97.25 175 GLU A N 1
ATOM 1356 C CA . GLU A 1 175 ? -6.220 -4.748 2.979 1.00 97.25 175 GLU A CA 1
ATOM 1357 C C . GLU A 1 175 ? -4.922 -5.202 2.323 1.00 97.25 175 GLU A C 1
ATOM 1359 O O . GLU A 1 175 ? -4.566 -4.695 1.259 1.00 97.25 175 GLU A O 1
ATOM 1364 N N . MET A 1 176 ? -4.192 -6.095 2.979 1.00 97.62 176 MET A N 1
ATOM 1365 C CA . MET A 1 176 ? -2.886 -6.559 2.520 1.00 97.62 176 MET A CA 1
ATOM 1366 C C . MET A 1 176 ? -2.795 -8.071 2.628 1.00 97.62 176 MET A C 1
ATOM 1368 O O . MET A 1 176 ? -3.358 -8.666 3.544 1.00 97.62 176 MET A O 1
ATOM 1372 N N . SER A 1 177 ? -2.031 -8.683 1.725 1.00 97.19 177 SER A N 1
ATOM 1373 C CA . SER A 1 177 ? -1.760 -10.122 1.769 1.00 97.19 177 SER A CA 1
ATOM 1374 C C . SER A 1 177 ? -0.722 -10.513 2.828 1.00 97.19 177 SER A C 1
ATOM 1376 O O . SER A 1 177 ? -0.573 -11.691 3.147 1.00 97.19 177 SER A O 1
ATOM 1378 N N . CYS A 1 178 ? 0.057 -9.553 3.334 1.00 97.00 178 CYS A N 1
ATOM 1379 C CA . CYS A 1 178 ? 1.127 -9.784 4.299 1.00 97.00 178 CYS A CA 1
ATOM 1380 C C . CYS A 1 178 ? 1.325 -8.592 5.243 1.00 97.00 178 CYS A C 1
ATOM 1382 O O . CYS A 1 178 ? 0.884 -7.475 4.976 1.00 97.00 178 CYS A O 1
ATOM 1384 N N . ASN A 1 179 ? 2.031 -8.827 6.352 1.00 97.19 179 ASN A N 1
ATOM 1385 C CA . ASN A 1 179 ? 2.425 -7.755 7.256 1.00 97.19 179 ASN A CA 1
ATOM 1386 C C . ASN A 1 179 ? 3.625 -6.981 6.661 1.00 97.19 179 ASN A C 1
ATOM 1388 O O . ASN A 1 179 ? 4.699 -7.571 6.483 1.00 97.19 179 ASN A O 1
ATOM 1392 N N . PRO A 1 180 ? 3.495 -5.667 6.387 1.00 96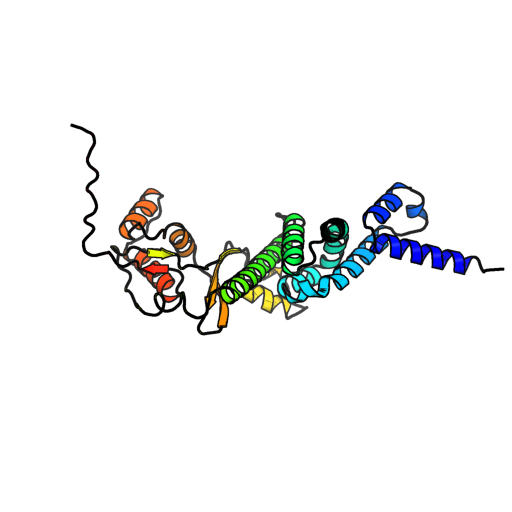.56 180 PRO A N 1
ATOM 1393 C CA . PRO A 1 180 ? 4.530 -4.896 5.698 1.00 96.56 180 PRO A CA 1
ATOM 1394 C C . PRO A 1 180 ? 5.815 -4.733 6.525 1.00 96.56 180 PRO A C 1
ATOM 1396 O O . PRO A 1 180 ? 6.893 -4.576 5.952 1.00 96.56 180 PRO A O 1
ATOM 1399 N N . LEU A 1 181 ? 5.736 -4.818 7.859 1.00 95.44 181 LEU A N 1
ATOM 1400 C CA . LEU A 1 181 ? 6.914 -4.756 8.729 1.00 95.44 181 LEU A CA 1
ATOM 1401 C C . LEU A 1 181 ? 7.730 -6.048 8.641 1.00 95.44 181 LEU A C 1
ATOM 1403 O O . LEU A 1 181 ? 8.950 -5.996 8.507 1.00 95.44 181 LEU A O 1
ATOM 1407 N N . LEU A 1 182 ? 7.057 -7.204 8.636 1.00 96.44 182 LEU A N 1
ATOM 1408 C CA . LEU A 1 182 ? 7.722 -8.496 8.433 1.00 96.44 182 LEU A CA 1
ATOM 1409 C C . LEU A 1 182 ? 8.324 -8.599 7.028 1.00 96.44 182 LEU A C 1
ATOM 1411 O O . LEU A 1 182 ? 9.429 -9.117 6.873 1.00 96.44 182 LEU A O 1
ATOM 1415 N N . LEU A 1 183 ? 7.639 -8.059 6.014 1.00 97.38 183 LEU A N 1
ATOM 1416 C CA . LEU A 1 183 ? 8.176 -7.950 4.657 1.00 97.38 183 LEU A CA 1
ATOM 1417 C C . LEU A 1 183 ? 9.456 -7.103 4.620 1.00 97.38 183 LEU A C 1
ATOM 1419 O O . LEU A 1 183 ? 10.436 -7.509 3.993 1.00 97.38 183 LEU A O 1
ATOM 1423 N N . ALA A 1 184 ? 9.474 -5.955 5.303 1.00 97.00 184 ALA A N 1
ATOM 1424 C CA . ALA A 1 184 ? 10.661 -5.108 5.393 1.00 97.00 184 ALA A CA 1
ATOM 1425 C C . ALA A 1 184 ? 11.845 -5.855 6.022 1.00 97.00 184 ALA A C 1
ATOM 1427 O O . ALA A 1 184 ? 12.919 -5.902 5.419 1.00 97.00 184 ALA A O 1
ATOM 1428 N N . THR A 1 185 ? 11.622 -6.524 7.159 1.00 96.31 185 THR A N 1
ATOM 1429 C CA . THR A 1 185 ? 12.643 -7.348 7.823 1.00 96.31 185 THR A CA 1
ATOM 1430 C C . THR A 1 185 ? 13.137 -8.484 6.927 1.00 96.31 185 THR A C 1
ATOM 1432 O O . THR A 1 185 ? 14.341 -8.706 6.821 1.00 96.31 185 THR A O 1
ATOM 1435 N N . ALA A 1 186 ? 12.238 -9.184 6.229 1.00 96.50 186 ALA A N 1
ATOM 1436 C CA . ALA A 1 186 ? 12.628 -10.252 5.313 1.00 96.50 186 ALA A CA 1
ATOM 1437 C C . ALA A 1 186 ? 13.525 -9.725 4.183 1.00 96.50 186 ALA A C 1
ATOM 1439 O O . ALA A 1 186 ? 14.510 -10.372 3.831 1.00 96.50 186 ALA A O 1
ATOM 1440 N N . LEU A 1 187 ? 13.238 -8.530 3.657 1.00 96.38 187 LEU A N 1
ATOM 1441 C CA . LEU A 1 187 ? 14.032 -7.908 2.600 1.00 96.38 187 LEU A CA 1
ATOM 1442 C C . LEU A 1 187 ? 15.399 -7.398 3.074 1.00 96.38 187 LEU A C 1
ATOM 1444 O O . LEU A 1 187 ? 16.279 -7.196 2.238 1.00 96.38 187 LEU A O 1
ATOM 1448 N N . ASP A 1 188 ? 15.613 -7.171 4.372 1.00 95.38 188 ASP A N 1
ATOM 1449 C CA . ASP A 1 188 ? 16.928 -6.794 4.917 1.00 95.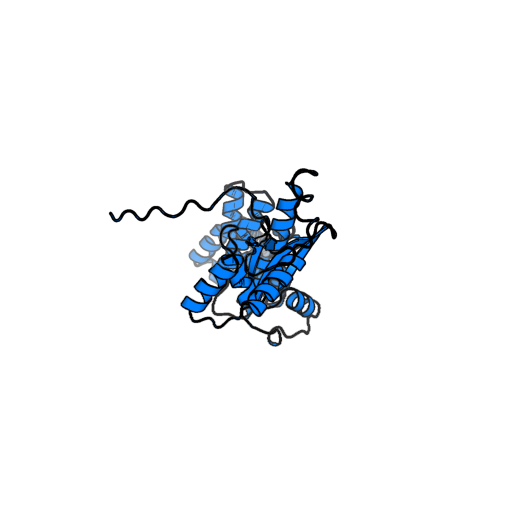38 188 ASP A CA 1
ATOM 1450 C C . ASP A 1 188 ? 17.983 -7.893 4.769 1.00 95.38 188 ASP A C 1
ATOM 1452 O O . ASP A 1 188 ? 19.168 -7.580 4.658 1.00 95.38 188 ASP A O 1
ATOM 1456 N N . SER A 1 189 ? 17.567 -9.155 4.644 1.00 94.31 189 SER A N 1
ATOM 1457 C CA . SER A 1 189 ? 18.467 -10.268 4.344 1.00 94.31 189 SER A CA 1
ATOM 1458 C C . SER A 1 189 ? 18.301 -10.749 2.891 1.00 94.31 189 SER A C 1
ATOM 1460 O O . SER A 1 189 ? 17.226 -11.210 2.501 1.00 94.31 189 SER A O 1
ATOM 1462 N N . PRO A 1 190 ? 19.364 -10.716 2.061 1.00 88.94 190 PRO A N 1
ATOM 1463 C CA . PRO A 1 190 ? 19.299 -11.169 0.668 1.00 88.94 190 PRO A CA 1
ATOM 1464 C C . PRO A 1 190 ? 19.105 -12.687 0.529 1.00 88.94 190 PRO A C 1
ATOM 1466 O O . PRO A 1 190 ? 18.777 -13.160 -0.562 1.00 88.94 190 PRO A O 1
ATOM 1469 N N . ALA A 1 191 ? 19.310 -13.451 1.605 1.00 90.56 191 ALA A N 1
ATOM 1470 C CA . ALA A 1 191 ? 19.103 -14.895 1.642 1.00 90.56 191 ALA A CA 1
ATOM 1471 C C . ALA A 1 191 ? 17.670 -15.287 2.041 1.00 90.56 191 ALA A C 1
ATOM 1473 O O . ALA A 1 191 ? 17.301 -16.445 1.865 1.00 90.56 191 ALA A O 1
ATOM 1474 N N . SER A 1 192 ? 16.856 -14.350 2.542 1.00 93.31 192 SER A N 1
ATOM 1475 C CA . SER A 1 192 ? 15.486 -14.645 2.965 1.00 93.31 192 SER A CA 1
ATOM 1476 C C . SER A 1 192 ? 14.632 -15.132 1.803 1.00 93.31 192 SER A C 1
ATOM 1478 O O . SER A 1 192 ? 14.561 -14.493 0.743 1.00 93.31 192 SER A O 1
ATOM 1480 N N . ASP A 1 193 ? 13.945 -16.242 2.036 1.00 93.38 193 ASP A N 1
ATOM 1481 C CA . ASP A 1 193 ? 12.866 -16.704 1.183 1.00 93.38 193 ASP A CA 1
ATOM 1482 C C . ASP A 1 193 ? 11.591 -15.910 1.507 1.00 93.38 193 ASP A C 1
ATOM 1484 O O . ASP A 1 193 ? 11.181 -15.828 2.659 1.00 93.38 193 ASP A O 1
ATOM 1488 N N . LEU A 1 194 ? 10.972 -15.290 0.500 1.00 94.81 194 LEU A N 1
ATOM 1489 C CA . LEU A 1 194 ? 9.737 -14.509 0.663 1.00 94.81 194 LEU A CA 1
ATOM 1490 C C . LEU A 1 194 ? 8.485 -15.398 0.707 1.00 94.81 194 LEU A C 1
ATOM 1492 O O . LEU A 1 194 ? 7.392 -14.908 1.014 1.00 94.81 194 LEU A O 1
ATOM 1496 N N . SER A 1 195 ? 8.635 -16.684 0.381 1.00 92.31 195 SER A N 1
ATOM 1497 C CA . SER A 1 195 ? 7.564 -17.677 0.398 1.00 92.31 195 SER A CA 1
ATOM 1498 C C . SER A 1 195 ? 7.110 -18.013 1.825 1.00 92.31 195 SER A C 1
ATOM 1500 O O . SER A 1 195 ? 5.946 -18.336 2.034 1.00 92.31 195 SER A O 1
ATOM 1502 N N . VAL A 1 196 ? 7.996 -17.848 2.819 1.00 92.50 196 VAL A N 1
ATOM 1503 C CA . VAL A 1 196 ? 7.719 -18.134 4.241 1.00 92.50 196 VAL A CA 1
ATOM 1504 C C . VAL A 1 196 ? 6.878 -17.053 4.924 1.00 92.50 196 VAL A C 1
ATOM 1506 O O . VAL A 1 196 ? 6.416 -17.243 6.048 1.00 92.50 196 VAL A O 1
ATOM 1509 N N . LEU A 1 197 ? 6.693 -15.897 4.278 1.00 94.50 197 LEU A N 1
ATOM 1510 C CA . LEU A 1 197 ? 5.847 -14.834 4.811 1.00 94.50 197 LEU A CA 1
ATOM 1511 C C . LEU A 1 197 ? 4.395 -15.313 4.834 1.00 94.50 197 LEU A C 1
ATOM 1513 O O . LEU A 1 197 ? 3.853 -15.676 3.788 1.00 94.50 197 LEU A O 1
ATOM 1517 N N . ARG A 1 198 ? 3.764 -15.263 6.017 1.00 93.31 198 ARG A N 1
ATOM 1518 C CA . ARG A 1 198 ? 2.339 -15.578 6.181 1.00 93.31 198 ARG A CA 1
ATOM 1519 C C . ARG A 1 198 ? 1.515 -14.782 5.171 1.00 93.31 198 ARG A C 1
ATOM 1521 O O . ARG A 1 198 ? 1.672 -13.564 5.063 1.00 93.31 198 ARG A O 1
ATOM 1528 N N . ARG A 1 199 ? 0.638 -15.503 4.472 1.00 93.69 199 ARG A N 1
ATOM 1529 C CA . ARG A 1 199 ? -0.321 -14.970 3.507 1.00 93.69 199 ARG A CA 1
ATOM 1530 C C . ARG A 1 199 ? -1.714 -15.079 4.068 1.00 93.69 199 ARG A C 1
ATOM 1532 O O . ARG A 1 199 ? -2.145 -16.184 4.380 1.00 93.69 199 ARG A O 1
ATOM 1539 N N . ASP A 1 200 ? -2.371 -13.945 4.219 1.00 94.31 200 ASP A N 1
ATOM 1540 C CA . ASP A 1 200 ? -3.734 -13.874 4.731 1.00 94.31 200 ASP A CA 1
ATOM 1541 C C . ASP A 1 200 ? -4.404 -12.577 4.275 1.00 94.31 200 ASP A C 1
ATOM 1543 O O . ASP A 1 200 ? -3.723 -11.691 3.762 1.00 94.31 200 ASP A O 1
ATOM 1547 N N . GLN A 1 201 ? -5.711 -12.439 4.474 1.00 94.69 201 GLN A N 1
ATOM 1548 C CA . GLN A 1 201 ? -6.395 -11.160 4.294 1.00 94.69 201 GLN A CA 1
ATOM 1549 C C . GLN A 1 201 ? -6.238 -10.326 5.570 1.00 94.69 201 GLN A C 1
ATOM 1551 O O . GLN A 1 201 ? -7.050 -10.390 6.486 1.00 94.69 201 GLN A O 1
ATOM 1556 N N . LEU A 1 202 ? -5.155 -9.553 5.649 1.00 97.06 202 LEU A N 1
ATOM 1557 C CA . LEU A 1 202 ? -4.852 -8.727 6.815 1.00 97.06 202 LEU A CA 1
ATOM 1558 C C . LEU A 1 202 ? -5.412 -7.316 6.638 1.00 97.06 202 LEU A C 1
ATOM 1560 O O . LEU A 1 202 ? -5.261 -6.696 5.582 1.00 97.06 202 LEU A O 1
ATOM 1564 N N . HIS A 1 203 ? -5.992 -6.762 7.699 1.00 97.81 203 HIS A N 1
ATOM 1565 C CA . HIS A 1 203 ? -6.511 -5.399 7.699 1.00 97.81 203 HIS A CA 1
ATOM 1566 C C . HIS A 1 203 ? -5.568 -4.470 8.464 1.00 97.81 203 HIS A C 1
ATOM 1568 O O . HIS A 1 203 ? -5.345 -4.627 9.662 1.00 97.81 203 HIS A O 1
ATOM 1574 N N . PHE A 1 204 ? -5.043 -3.452 7.784 1.00 97.94 204 PHE A N 1
ATOM 1575 C CA . PHE A 1 204 ? -4.172 -2.447 8.389 1.00 97.94 204 PHE A CA 1
ATOM 1576 C C . PHE A 1 204 ? -4.828 -1.075 8.409 1.00 97.94 204 PHE A C 1
ATOM 1578 O O . PHE A 1 204 ? -5.360 -0.591 7.404 1.00 97.94 204 PHE A O 1
ATOM 1585 N N . VAL A 1 205 ? -4.706 -0.395 9.546 1.00 97.88 205 VAL A N 1
ATOM 1586 C CA . VAL A 1 205 ? -5.068 1.013 9.694 1.00 97.88 205 VAL A CA 1
ATOM 1587 C C . VAL A 1 205 ? -3.817 1.831 9.940 1.00 97.88 205 VAL A C 1
ATOM 1589 O O . VAL A 1 205 ? -3.101 1.635 10.919 1.00 97.88 205 VAL A O 1
ATOM 1592 N N . HIS A 1 206 ? -3.577 2.780 9.047 1.00 97.62 206 HIS A N 1
ATOM 1593 C CA . HIS A 1 206 ? -2.496 3.739 9.140 1.00 97.62 206 HIS A CA 1
ATOM 1594 C C . HIS A 1 206 ? -3.027 5.030 9.754 1.00 97.62 206 HIS A C 1
ATOM 1596 O O . HIS A 1 206 ? -4.104 5.513 9.387 1.00 97.62 206 HIS A O 1
ATOM 1602 N N . ARG A 1 207 ? -2.252 5.608 10.668 1.00 94.88 207 ARG A N 1
ATOM 1603 C CA . ARG A 1 207 ? -2.569 6.873 11.337 1.00 94.88 207 ARG A CA 1
ATOM 1604 C C . ARG A 1 207 ? -1.311 7.673 11.621 1.00 94.88 207 ARG A C 1
ATOM 1606 O O . ARG A 1 207 ? -0.224 7.109 11.741 1.00 94.88 207 ARG A O 1
ATOM 1613 N N . TRP A 1 208 ? -1.468 8.976 11.805 1.00 93.50 208 TRP A N 1
ATOM 1614 C CA . TRP A 1 208 ? -0.407 9.806 12.358 1.00 93.50 208 TRP A CA 1
ATOM 1615 C C . TRP A 1 208 ? -0.377 9.681 13.886 1.00 93.50 208 TRP A C 1
ATOM 1617 O O . TRP A 1 208 ? -1.386 9.908 14.552 1.00 93.50 208 TRP A O 1
ATOM 1627 N N . ASP A 1 209 ? 0.770 9.310 14.449 1.00 89.50 209 ASP A N 1
ATOM 1628 C CA . ASP A 1 209 ? 1.026 9.377 15.884 1.00 89.50 209 ASP A CA 1
ATOM 1629 C C . ASP A 1 209 ? 1.671 10.729 16.204 1.00 89.50 209 ASP A C 1
ATOM 1631 O O . ASP A 1 209 ? 2.883 10.913 16.073 1.00 89.50 209 ASP A O 1
ATOM 1635 N N . ALA A 1 210 ? 0.848 11.682 16.647 1.00 85.81 210 ALA A N 1
ATOM 1636 C CA . ALA A 1 210 ? 1.300 13.021 17.012 1.00 85.81 210 ALA A CA 1
ATOM 1637 C C . ALA A 1 210 ? 2.334 13.020 18.154 1.00 85.81 210 ALA A C 1
ATOM 1639 O O . ALA A 1 210 ? 3.172 13.916 18.211 1.00 85.81 210 ALA A O 1
ATOM 1640 N N . ARG A 1 211 ? 2.326 12.013 19.045 1.00 85.25 211 ARG A N 1
ATOM 1641 C CA . ARG A 1 211 ? 3.309 11.923 20.141 1.00 85.25 211 ARG A CA 1
ATOM 1642 C C . ARG A 1 211 ? 4.683 11.526 19.624 1.00 85.25 211 ARG A C 1
ATOM 1644 O O . ARG A 1 211 ? 5.687 11.997 20.146 1.00 85.25 211 ARG A O 1
ATOM 1651 N N . ARG A 1 212 ? 4.720 10.638 18.631 1.00 87.44 212 ARG A N 1
ATOM 1652 C CA . ARG A 1 212 ? 5.964 10.157 18.014 1.00 87.44 212 ARG A CA 1
ATOM 1653 C C . ARG A 1 212 ? 6.397 10.990 16.808 1.00 87.44 212 ARG A C 1
ATOM 1655 O O . ARG A 1 212 ? 7.520 10.832 16.346 1.00 87.44 212 ARG A O 1
ATOM 1662 N N . GLY A 1 213 ? 5.521 11.855 16.295 1.00 89.38 213 GLY A N 1
ATOM 1663 C CA . GLY A 1 213 ? 5.770 12.637 15.086 1.00 89.38 213 GLY A CA 1
ATOM 1664 C C . GLY A 1 213 ? 5.956 11.759 13.847 1.00 89.38 213 GLY A C 1
ATOM 1665 O O . GLY A 1 213 ? 6.729 12.114 12.958 1.00 89.38 213 GLY A O 1
ATOM 1666 N N . CYS A 1 214 ? 5.303 10.595 13.799 1.00 93.88 214 CYS A N 1
ATOM 1667 C CA . CYS A 1 214 ? 5.450 9.646 12.701 1.00 93.88 214 CYS A CA 1
ATOM 1668 C C . CYS A 1 214 ? 4.132 8.953 12.349 1.00 93.88 214 CYS A C 1
ATOM 1670 O O . CYS A 1 214 ? 3.212 8.855 13.161 1.00 93.88 214 CYS A O 1
ATOM 1672 N N . ALA A 1 215 ? 4.041 8.447 11.121 1.00 94.75 215 ALA A N 1
ATOM 1673 C CA . ALA A 1 215 ? 2.952 7.569 10.727 1.00 94.75 215 ALA A CA 1
ATOM 1674 C C . ALA A 1 215 ? 3.179 6.162 11.304 1.00 94.75 215 ALA A C 1
ATOM 1676 O O . ALA A 1 215 ? 4.299 5.654 11.325 1.00 94.75 215 ALA A O 1
ATOM 1677 N N . THR A 1 216 ? 2.106 5.533 11.771 1.00 94.44 216 THR A N 1
ATOM 1678 C CA . THR A 1 216 ? 2.101 4.175 12.327 1.00 94.44 216 THR A CA 1
ATOM 1679 C C . THR A 1 216 ? 1.044 3.341 11.619 1.00 94.44 216 THR A C 1
ATOM 1681 O O . THR A 1 216 ? 0.045 3.886 11.148 1.00 94.44 216 THR A O 1
ATOM 1684 N N . ALA A 1 217 ? 1.263 2.031 11.549 1.00 96.00 217 ALA A N 1
ATOM 1685 C CA . ALA A 1 217 ? 0.293 1.060 11.058 1.00 96.00 217 ALA A CA 1
ATOM 1686 C C . ALA A 1 217 ? -0.079 0.109 12.198 1.00 96.00 217 ALA A C 1
ATOM 1688 O O . ALA A 1 217 ? 0.793 -0.327 12.951 1.00 96.00 217 ALA A O 1
ATOM 1689 N N . VAL A 1 218 ? -1.367 -0.189 12.329 1.00 96.19 218 VAL A N 1
ATOM 1690 C CA . VAL A 1 218 ? -1.904 -1.135 13.309 1.00 96.19 218 VAL A CA 1
ATOM 1691 C C . VAL A 1 218 ? -2.697 -2.189 12.550 1.00 96.19 218 VAL A C 1
ATOM 1693 O O . VAL A 1 218 ? -3.579 -1.844 11.762 1.00 96.19 218 VAL A O 1
ATOM 1696 N N . GLU A 1 219 ? -2.350 -3.452 12.769 1.00 97.00 219 GLU A N 1
ATOM 1697 C CA . GLU A 1 219 ? -3.135 -4.595 12.304 1.00 97.00 219 GLU A CA 1
ATOM 1698 C C . GLU A 1 219 ? -4.404 -4.699 13.156 1.00 97.00 219 GLU A C 1
ATOM 1700 O O . GLU A 1 219 ? -4.344 -4.565 14.382 1.00 97.00 219 GLU A O 1
ATOM 1705 N N . ILE A 1 220 ? -5.548 -4.895 12.511 1.00 97.12 220 ILE A N 1
ATOM 1706 C CA . ILE A 1 220 ? -6.838 -5.104 13.167 1.00 97.12 220 ILE A CA 1
ATOM 1707 C C . ILE A 1 220 ? -7.466 -6.396 12.654 1.00 97.12 220 ILE A C 1
ATOM 1709 O O . ILE A 1 220 ? -7.228 -6.797 11.516 1.00 97.12 220 ILE A O 1
ATOM 1713 N N . ASP A 1 221 ? -8.281 -7.023 13.495 1.00 95.94 221 ASP A N 1
ATOM 1714 C CA . ASP A 1 221 ? -9.081 -8.177 13.097 1.00 95.94 221 ASP A CA 1
ATOM 1715 C C . ASP A 1 221 ? -10.257 -7.767 12.188 1.00 95.94 221 ASP A C 1
ATOM 1717 O O . ASP A 1 221 ? -10.567 -6.583 11.992 1.00 95.94 221 ASP A O 1
ATOM 1721 N N . GLU A 1 222 ? -10.927 -8.764 11.619 1.00 94.75 222 GLU A N 1
ATOM 1722 C CA . GLU A 1 222 ? -12.051 -8.604 10.695 1.00 94.75 222 GLU A CA 1
ATOM 1723 C C . GLU A 1 222 ? -13.213 -7.858 11.363 1.00 94.75 222 GLU A C 1
ATOM 1725 O O . GLU A 1 222 ? -13.845 -6.984 10.761 1.00 94.75 222 GLU A O 1
ATOM 1730 N N . LEU A 1 223 ? -13.478 -8.143 12.643 1.00 95.12 223 LEU A N 1
ATOM 1731 C CA . LEU A 1 223 ? -14.516 -7.448 13.400 1.00 95.12 223 LEU A CA 1
ATOM 1732 C C . LEU A 1 223 ? -14.172 -5.965 13.583 1.00 95.12 223 LEU A C 1
ATOM 1734 O O . LEU A 1 223 ? -15.036 -5.103 13.409 1.00 95.12 223 LEU A O 1
ATOM 1738 N N . GLY A 1 224 ? -12.920 -5.647 13.901 1.00 96.19 224 GLY A N 1
ATOM 1739 C CA . GLY A 1 224 ? -12.427 -4.283 14.000 1.00 96.19 224 GLY A CA 1
ATOM 1740 C C . GLY A 1 224 ? -12.529 -3.542 12.669 1.00 96.19 224 GLY A C 1
ATOM 1741 O O . GLY A 1 224 ? -12.937 -2.376 12.641 1.00 96.19 224 GLY A O 1
ATOM 1742 N N . HIS A 1 225 ? -12.232 -4.222 11.559 1.00 96.12 225 HIS A N 1
ATOM 1743 C CA . HIS A 1 225 ? -12.383 -3.672 10.215 1.00 96.12 225 HIS A CA 1
ATOM 1744 C C . HIS A 1 225 ? -13.844 -3.304 9.919 1.00 96.12 225 HIS A C 1
ATOM 1746 O O . HIS A 1 225 ? -14.134 -2.147 9.588 1.00 96.12 225 HIS A O 1
ATOM 1752 N N . VAL A 1 226 ? -14.772 -4.243 10.137 1.00 95.19 226 VAL A N 1
ATOM 1753 C CA . VAL A 1 226 ? -16.220 -4.030 9.967 1.00 95.19 226 VAL A CA 1
ATOM 1754 C C . VAL A 1 226 ? -16.725 -2.908 10.878 1.00 95.19 226 VAL A C 1
ATOM 1756 O O . VAL A 1 226 ? -17.489 -2.039 10.452 1.00 95.19 226 VAL A O 1
ATOM 1759 N N . LEU A 1 227 ? -16.270 -2.859 12.130 1.00 95.38 227 LEU A N 1
ATOM 1760 C CA . LEU A 1 227 ? -16.636 -1.794 13.063 1.00 95.38 227 LEU A CA 1
ATOM 1761 C C . LEU A 1 227 ? -16.211 -0.412 12.561 1.00 95.38 227 LEU A C 1
ATOM 1763 O O . LEU A 1 227 ? -17.001 0.531 12.636 1.00 95.38 227 LEU A O 1
ATOM 1767 N N . LEU A 1 228 ? -15.003 -0.273 12.010 1.00 95.69 228 LEU A N 1
ATOM 1768 C CA . LEU A 1 228 ? -14.550 0.994 11.430 1.00 95.69 228 LEU A CA 1
ATOM 1769 C C . LEU A 1 228 ? -15.376 1.411 10.208 1.00 95.69 228 LEU A C 1
ATOM 1771 O O . LEU A 1 228 ? -15.503 2.614 9.950 1.00 95.69 228 LEU A O 1
ATOM 1775 N N . GLU A 1 229 ? -15.935 0.460 9.457 1.00 94.50 229 GLU A N 1
ATOM 1776 C CA . GLU A 1 229 ? -16.873 0.739 8.361 1.00 94.50 229 GLU A CA 1
ATOM 1777 C C . GLU A 1 229 ? -18.211 1.260 8.851 1.00 94.50 229 GLU A C 1
ATOM 1779 O O . GLU A 1 229 ? -18.719 2.248 8.319 1.00 94.50 229 GLU A O 1
ATOM 1784 N N . LEU A 1 230 ? -18.750 0.639 9.895 1.00 95.06 230 LEU A N 1
ATOM 1785 C CA . LEU A 1 230 ? -20.076 0.956 10.407 1.00 95.06 230 LEU A CA 1
ATOM 1786 C C . LEU A 1 230 ? -20.107 2.172 11.347 1.00 95.06 230 LEU A C 1
ATOM 1788 O O . LEU A 1 230 ? -21.178 2.759 11.534 1.00 95.06 230 LEU A O 1
ATOM 1792 N N . ALA A 1 231 ? -18.964 2.556 11.930 1.00 94.25 231 ALA A N 1
ATOM 1793 C CA . ALA A 1 231 ? -18.819 3.657 12.885 1.00 94.25 231 ALA A CA 1
ATOM 1794 C C . ALA A 1 231 ? -18.948 5.047 12.230 1.00 94.25 231 ALA A C 1
ATOM 1796 O O . ALA A 1 231 ? -17.974 5.785 12.048 1.00 94.25 231 ALA A O 1
ATOM 1797 N N . ASP A 1 232 ? -20.186 5.422 11.917 1.00 93.31 232 ASP A N 1
ATOM 1798 C CA . ASP A 1 232 ? -20.576 6.685 11.282 1.00 93.31 232 ASP A CA 1
ATOM 1799 C C . ASP A 1 232 ? -20.826 7.844 12.268 1.00 93.31 232 ASP A C 1
ATOM 1801 O O . ASP A 1 232 ? -21.124 8.964 11.851 1.00 93.31 232 ASP A O 1
ATOM 1805 N N . GLY A 1 233 ? -20.735 7.592 13.578 1.00 93.56 233 GLY A N 1
ATOM 1806 C CA . GLY A 1 233 ? -21.045 8.578 14.615 1.00 93.56 233 GLY A CA 1
ATOM 1807 C C . GLY A 1 233 ? -22.531 8.848 14.825 1.00 93.56 233 GLY A C 1
ATOM 1808 O O . GLY A 1 233 ? -22.877 9.831 15.479 1.00 93.56 233 GLY A O 1
ATOM 1809 N N . ARG A 1 234 ? -23.415 8.010 14.275 1.00 94.00 234 ARG A N 1
ATOM 1810 C CA . ARG A 1 234 ? -24.875 8.144 14.394 1.00 94.00 234 ARG A CA 1
ATOM 1811 C C . ARG A 1 234 ? -25.519 6.938 15.063 1.00 94.00 234 ARG A C 1
ATOM 1813 O O . ARG A 1 234 ? -26.557 7.081 15.707 1.00 94.00 234 ARG A O 1
ATOM 1820 N N . ARG A 1 235 ? -24.943 5.748 14.892 1.00 93.31 235 ARG A N 1
ATOM 1821 C CA . ARG A 1 235 ? -25.485 4.494 15.436 1.00 93.31 235 ARG A CA 1
ATOM 1822 C C . ARG A 1 235 ? -24.824 4.148 16.769 1.00 93.31 235 ARG A C 1
ATOM 1824 O O . ARG A 1 235 ? -23.608 4.251 16.909 1.00 93.31 235 ARG A O 1
ATOM 1831 N N . SER A 1 236 ? -25.630 3.727 17.744 1.00 95.00 236 SER A N 1
ATOM 1832 C CA . SER A 1 236 ? -25.114 3.139 18.983 1.00 95.00 236 SER A CA 1
ATOM 1833 C C . SER A 1 236 ? -24.583 1.729 18.735 1.00 95.00 236 SER A C 1
ATOM 1835 O O . SER A 1 236 ? -25.005 1.066 17.781 1.00 95.00 236 SER A O 1
ATOM 1837 N N . LEU A 1 237 ? -23.718 1.234 19.622 1.00 94.81 237 LEU A N 1
ATOM 1838 C CA . LEU A 1 237 ? -23.235 -0.145 19.548 1.00 94.81 237 LEU A CA 1
ATOM 1839 C C . LEU A 1 237 ? -24.375 -1.162 19.631 1.00 94.81 237 LEU A C 1
ATOM 1841 O O . LEU A 1 237 ? -24.356 -2.119 18.871 1.00 94.81 237 LEU A O 1
ATOM 1845 N N . THR A 1 238 ? -25.415 -0.932 20.439 1.00 94.94 238 THR A N 1
ATOM 1846 C CA . THR A 1 238 ? -26.621 -1.784 20.443 1.00 94.94 238 THR A CA 1
ATOM 1847 C C . THR A 1 238 ? -27.222 -1.932 19.045 1.00 94.94 238 THR A C 1
ATOM 1849 O O . THR A 1 238 ? -27.511 -3.042 18.610 1.00 94.94 238 THR A O 1
ATOM 1852 N N . ARG A 1 239 ? -27.341 -0.830 18.294 1.00 94.94 239 ARG A N 1
ATOM 1853 C CA . ARG A 1 239 ? -27.871 -0.881 16.927 1.00 94.94 239 ARG A CA 1
ATOM 1854 C C . ARG A 1 239 ? -26.932 -1.622 15.976 1.00 94.94 239 ARG A C 1
ATOM 1856 O O . ARG A 1 239 ? -27.413 -2.317 15.086 1.00 94.94 239 ARG A O 1
ATOM 1863 N N . LEU A 1 240 ? -25.618 -1.476 16.149 1.00 94.94 240 LEU A N 1
ATOM 1864 C CA . LEU A 1 240 ? -24.638 -2.232 15.364 1.00 94.94 240 LEU A CA 1
ATOM 1865 C C . LEU A 1 240 ? -24.711 -3.734 15.668 1.00 94.94 240 LEU A C 1
ATOM 1867 O O . LEU A 1 240 ? -24.696 -4.530 14.735 1.00 94.94 240 LEU A O 1
ATOM 1871 N N . ILE A 1 241 ? -24.878 -4.119 16.936 1.00 94.75 241 ILE A N 1
ATOM 1872 C CA . ILE A 1 241 ? -25.090 -5.514 17.351 1.00 94.75 241 ILE A CA 1
ATOM 1873 C C . ILE A 1 241 ? -26.321 -6.090 16.652 1.00 94.75 241 ILE A C 1
ATOM 1875 O O . ILE A 1 241 ? -26.247 -7.171 16.074 1.00 94.75 241 ILE A O 1
ATOM 1879 N N . ASP A 1 242 ? -27.442 -5.367 16.659 1.00 94.19 242 ASP A N 1
ATOM 1880 C CA . ASP A 1 242 ? -28.671 -5.833 16.012 1.00 94.19 242 ASP A CA 1
ATOM 1881 C C . ASP A 1 242 ? -28.505 -5.990 14.495 1.00 94.19 242 ASP A C 1
ATOM 1883 O O . ASP A 1 242 ? -29.033 -6.935 13.909 1.00 94.19 242 ASP A O 1
ATOM 1887 N N . MET A 1 243 ? -27.752 -5.094 13.847 1.00 94.06 243 MET A N 1
ATOM 1888 C CA . MET A 1 243 ? -27.432 -5.204 12.420 1.00 94.06 243 MET A CA 1
ATOM 1889 C C . MET A 1 243 ? -26.564 -6.431 12.123 1.00 94.06 243 MET A C 1
ATOM 1891 O O . MET A 1 243 ? -26.886 -7.190 11.213 1.00 94.06 243 MET A O 1
ATOM 1895 N N . LEU A 1 244 ? -25.508 -6.649 12.909 1.00 93.88 244 LEU A N 1
ATOM 1896 C CA . LEU A 1 244 ? -24.610 -7.796 12.762 1.00 93.88 244 LEU A CA 1
ATOM 1897 C C . LEU A 1 244 ? -25.354 -9.120 12.992 1.00 93.88 244 LEU A C 1
ATOM 1899 O O . LEU A 1 244 ? -25.222 -10.043 12.192 1.00 93.88 244 LEU A O 1
ATOM 1903 N N . ARG A 1 245 ? -26.233 -9.187 13.999 1.00 94.19 245 ARG A N 1
ATOM 1904 C CA . ARG A 1 245 ? -27.085 -10.363 14.246 1.00 94.19 245 ARG A CA 1
ATOM 1905 C C . ARG A 1 245 ? -28.024 -10.669 13.085 1.00 94.19 245 ARG A C 1
ATOM 1907 O O . ARG A 1 245 ? -28.171 -11.829 12.718 1.00 94.19 245 ARG A O 1
ATOM 1914 N N . ARG A 1 246 ? -28.640 -9.647 12.480 1.00 94.62 246 ARG A N 1
ATOM 1915 C CA . ARG A 1 246 ? -29.489 -9.823 11.284 1.00 94.62 246 ARG A CA 1
ATOM 1916 C C . ARG A 1 246 ? -28.703 -10.320 10.071 1.00 94.62 246 ARG A C 1
ATOM 1918 O O . ARG A 1 246 ? -29.287 -10.967 9.213 1.00 94.62 246 ARG A O 1
ATOM 1925 N N . ALA A 1 247 ? -27.403 -10.038 10.020 1.00 93.75 247 ALA A N 1
ATOM 1926 C CA . ALA A 1 247 ? -26.487 -10.567 9.015 1.00 93.75 247 ALA A CA 1
ATOM 1927 C C . ALA A 1 247 ? -25.934 -11.966 9.368 1.00 93.75 247 ALA A C 1
ATOM 1929 O O . ALA A 1 247 ? -25.066 -12.466 8.663 1.00 93.75 247 ALA A O 1
ATOM 1930 N N . GLY A 1 248 ? -26.411 -12.600 10.448 1.00 94.38 248 GLY A N 1
ATOM 1931 C CA . GLY A 1 248 ? -25.977 -13.934 10.873 1.00 94.38 248 GLY A CA 1
ATOM 1932 C C . GLY A 1 248 ? -24.717 -13.955 11.743 1.00 94.38 248 GLY A C 1
ATOM 1933 O O . GLY A 1 248 ? -24.227 -15.030 12.073 1.00 94.38 248 GLY A O 1
ATOM 1934 N N . VAL A 1 249 ? -24.194 -12.795 12.151 1.00 93.75 249 VAL A N 1
ATOM 1935 C CA . VAL A 1 249 ? -23.001 -12.710 13.003 1.00 93.75 249 VAL A CA 1
ATOM 1936 C C . VAL A 1 249 ? -23.399 -12.844 14.476 1.00 93.75 249 VAL A C 1
ATOM 1938 O O . VAL A 1 249 ? -24.100 -11.995 15.037 1.00 93.75 249 VAL A O 1
ATOM 1941 N N . THR A 1 250 ? -22.934 -13.907 15.129 1.00 92.62 250 THR A N 1
ATOM 1942 C CA . THR A 1 250 ? -23.184 -14.171 16.551 1.00 92.62 250 THR A CA 1
ATOM 1943 C C . THR A 1 250 ? -22.154 -13.458 17.423 1.00 92.62 250 THR A C 1
ATOM 1945 O O . THR A 1 250 ? -21.065 -13.975 17.651 1.00 92.62 250 THR A O 1
ATOM 1948 N N . LEU A 1 251 ? -22.504 -12.268 17.919 1.00 92.62 251 LEU A N 1
ATOM 1949 C CA . LEU A 1 251 ? -21.686 -11.502 18.866 1.00 92.62 251 LEU A CA 1
ATOM 1950 C C . LEU A 1 251 ? -22.491 -11.101 20.104 1.00 92.62 251 LEU A C 1
ATOM 1952 O O . LEU A 1 251 ? -23.646 -10.649 20.031 1.00 92.62 251 LEU A O 1
ATOM 1956 N N . THR A 1 252 ? -21.858 -11.236 21.263 1.00 93.50 252 THR A N 1
ATOM 1957 C CA . THR A 1 252 ? -22.353 -10.694 22.525 1.00 93.50 252 THR A CA 1
ATOM 1958 C C . THR A 1 252 ? -22.097 -9.189 22.593 1.00 93.50 252 THR A C 1
ATOM 1960 O O . THR A 1 252 ? -21.195 -8.639 21.956 1.00 93.50 252 THR A O 1
ATOM 1963 N N . SER A 1 253 ? -22.880 -8.490 23.419 1.00 93.88 253 SER A N 1
ATOM 1964 C CA . SER A 1 253 ? -22.638 -7.062 23.644 1.00 93.88 253 SER A CA 1
ATOM 1965 C C . SER A 1 253 ? -21.288 -6.799 24.310 1.00 93.88 253 SER A C 1
ATOM 1967 O O . SER A 1 253 ? -20.682 -5.763 24.051 1.00 93.88 253 SER A O 1
ATOM 1969 N N . ALA A 1 254 ? -20.820 -7.723 25.152 1.00 94.88 254 ALA A N 1
ATOM 1970 C CA . ALA A 1 254 ? -19.537 -7.607 25.832 1.00 94.88 254 ALA A CA 1
ATOM 1971 C C . ALA A 1 254 ? -18.366 -7.687 24.842 1.00 94.88 254 ALA A C 1
ATOM 1973 O O . ALA A 1 254 ? -17.448 -6.873 24.922 1.00 94.88 254 ALA A O 1
ATOM 1974 N N . GLU A 1 255 ? -18.421 -8.603 23.869 1.00 94.75 255 GLU A N 1
ATOM 1975 C CA . GLU A 1 255 ? -17.397 -8.724 22.824 1.00 94.75 255 GLU A CA 1
ATOM 1976 C C . GLU A 1 255 ? -17.312 -7.464 21.967 1.00 94.75 255 GLU A C 1
ATOM 1978 O O . GLU A 1 255 ? -16.218 -6.929 21.785 1.00 94.75 255 GLU A O 1
ATOM 1983 N N . LEU A 1 256 ? -18.453 -6.935 21.504 1.00 95.25 256 LEU A N 1
ATOM 1984 C CA . LEU A 1 256 ? -18.441 -5.730 20.674 1.00 95.25 256 LEU A CA 1
ATOM 1985 C C . LEU A 1 256 ? -17.937 -4.507 21.447 1.00 95.25 256 LEU A C 1
ATOM 1987 O O . LEU A 1 256 ? -17.168 -3.713 20.903 1.00 95.25 256 LEU A O 1
ATOM 1991 N N . CYS A 1 257 ? -18.333 -4.356 22.716 1.00 96.31 257 CYS A N 1
ATOM 1992 C CA . CYS A 1 257 ? -17.815 -3.292 23.575 1.00 96.31 257 CYS A CA 1
ATOM 1993 C C . CYS A 1 257 ? -16.307 -3.439 23.806 1.00 96.31 257 CYS A C 1
ATOM 1995 O O . CYS A 1 257 ? -15.603 -2.437 23.732 1.00 96.31 257 CYS A O 1
ATOM 1997 N N . ARG A 1 258 ? -15.798 -4.661 24.014 1.00 96.50 258 ARG A N 1
ATOM 1998 C CA . ARG A 1 258 ? -14.363 -4.930 24.189 1.00 96.50 258 ARG A CA 1
ATOM 1999 C C . ARG A 1 258 ? -13.554 -4.543 22.952 1.00 96.50 258 ARG A C 1
ATOM 2001 O O . ARG A 1 258 ? -12.586 -3.802 23.084 1.00 96.50 258 ARG A O 1
ATOM 2008 N N . VAL A 1 259 ? -13.955 -4.995 21.762 1.00 96.25 259 VAL A N 1
ATOM 2009 C CA . VAL A 1 259 ? -13.250 -4.652 20.511 1.00 96.25 259 VAL A CA 1
ATOM 2010 C C . VAL A 1 259 ? -13.344 -3.153 20.235 1.00 96.25 259 VAL A C 1
ATOM 2012 O O . VAL A 1 259 ? -12.346 -2.505 19.932 1.00 96.25 259 VAL A O 1
ATOM 2015 N N . SER A 1 260 ? -14.519 -2.556 20.437 1.00 96.31 260 SER A N 1
ATOM 2016 C CA . SER A 1 260 ? -14.692 -1.107 20.302 1.00 96.31 260 SER A CA 1
ATOM 2017 C C . SER A 1 260 ? -13.812 -0.328 21.285 1.00 96.31 260 SER A C 1
ATOM 2019 O O . SER A 1 260 ? -13.238 0.687 20.900 1.00 96.31 260 SER A O 1
ATOM 2021 N N . GLN A 1 261 ? -13.660 -0.804 22.526 1.00 96.00 261 GLN A N 1
ATOM 2022 C CA . GLN A 1 261 ? -12.755 -0.209 23.510 1.00 96.00 261 GLN A CA 1
ATOM 2023 C C . GLN A 1 261 ? -11.303 -0.297 23.041 1.00 96.00 261 GLN A C 1
ATOM 2025 O O . GLN A 1 261 ? -10.617 0.716 23.057 1.00 96.00 261 GLN A O 1
ATOM 2030 N N . GLN A 1 262 ? -10.854 -1.449 22.533 1.00 95.44 262 GLN A N 1
ATOM 2031 C CA . GLN A 1 262 ? -9.505 -1.592 21.973 1.00 95.44 262 GLN A CA 1
ATOM 2032 C C . GLN A 1 262 ? -9.261 -0.617 20.813 1.00 95.44 262 GLN A C 1
ATOM 2034 O O . GLN A 1 262 ? -8.200 0.002 20.737 1.00 95.44 262 GLN A O 1
ATOM 2039 N N . LEU A 1 263 ? -10.241 -0.425 19.926 1.00 95.69 263 LEU A N 1
ATOM 2040 C CA . LEU A 1 263 ? -10.143 0.556 18.843 1.00 95.69 263 LEU A CA 1
ATOM 2041 C C . LEU A 1 263 ? -10.120 2.002 19.366 1.00 95.69 263 LEU A C 1
ATOM 2043 O O . LEU A 1 263 ? -9.400 2.829 18.808 1.00 95.69 263 LEU A O 1
ATOM 2047 N N . VAL A 1 264 ? -10.872 2.323 20.424 1.00 93.50 264 VAL A N 1
ATOM 2048 C CA . VAL A 1 264 ? -10.823 3.638 21.094 1.00 93.50 264 VAL A CA 1
ATOM 2049 C C . VAL A 1 264 ? -9.462 3.864 21.754 1.00 93.50 264 VAL A C 1
ATOM 2051 O O . VAL A 1 264 ? -8.856 4.911 21.545 1.00 93.50 264 VAL A O 1
ATOM 2054 N N . ASP A 1 265 ? -8.931 2.869 22.464 1.00 91.44 265 ASP A N 1
ATOM 2055 C CA . ASP A 1 265 ? -7.626 2.934 23.134 1.00 91.44 265 ASP A CA 1
ATOM 2056 C C . ASP A 1 265 ? -6.475 3.115 22.127 1.00 91.44 265 ASP A C 1
ATOM 2058 O O . ASP A 1 265 ? -5.466 3.761 22.418 1.00 91.44 265 ASP A O 1
ATOM 2062 N N . ASN A 1 266 ? -6.651 2.606 20.904 1.00 90.81 266 ASN A N 1
ATOM 2063 C CA . ASN A 1 266 ? -5.739 2.802 19.778 1.00 90.81 266 ASN A CA 1
ATOM 2064 C C . ASN A 1 266 ? -6.058 4.052 18.932 1.00 90.81 266 ASN A C 1
ATOM 2066 O O . ASN A 1 266 ? -5.464 4.240 17.871 1.00 90.81 266 ASN A O 1
ATOM 2070 N N . ASN A 1 267 ? -6.954 4.937 19.381 1.00 91.31 267 ASN A N 1
ATOM 2071 C CA . ASN A 1 267 ? -7.433 6.134 18.670 1.00 91.31 267 ASN A CA 1
ATOM 2072 C C . ASN A 1 267 ? -7.905 5.864 17.226 1.00 91.31 267 ASN A C 1
ATOM 2074 O O . ASN A 1 267 ? -7.726 6.701 16.340 1.00 91.31 267 ASN A O 1
ATOM 2078 N N . LEU A 1 268 ? -8.469 4.686 16.965 1.00 93.50 268 LEU A N 1
ATOM 2079 C CA . LEU A 1 268 ? -9.083 4.327 15.683 1.00 93.50 268 LEU A CA 1
ATOM 2080 C C . LEU A 1 268 ? -10.583 4.664 15.681 1.00 93.50 268 LEU A C 1
ATOM 2082 O O . LEU A 1 268 ? -11.156 5.019 14.647 1.00 93.50 268 LEU A O 1
ATOM 2086 N N . LEU A 1 269 ? -11.205 4.626 16.862 1.00 94.06 269 LEU A N 1
ATOM 2087 C CA . LEU A 1 269 ? -12.562 5.098 17.119 1.00 94.06 269 LEU A CA 1
ATOM 2088 C C . LEU A 1 269 ? -12.571 6.242 18.137 1.00 94.06 269 LEU A C 1
ATOM 2090 O O . LEU A 1 269 ? -11.679 6.371 18.969 1.00 94.06 269 LEU A O 1
ATOM 2094 N N . VAL A 1 270 ? -13.624 7.053 18.081 1.00 92.94 270 VAL A N 1
ATOM 2095 C CA . VAL A 1 270 ? -13.928 8.113 19.046 1.00 92.94 270 VAL A CA 1
ATOM 2096 C C . VAL A 1 270 ? -15.355 7.913 19.545 1.00 92.94 270 VAL A C 1
ATOM 2098 O O . VAL A 1 270 ? -16.280 7.765 18.741 1.00 92.94 270 VAL A O 1
ATOM 2101 N N . VAL A 1 271 ? -15.549 7.928 20.865 1.00 93.12 271 VAL A N 1
ATOM 2102 C CA . VAL A 1 271 ? -16.887 7.919 21.470 1.00 93.12 271 VAL A CA 1
ATOM 2103 C C . VAL A 1 271 ? -17.511 9.302 21.302 1.00 93.12 271 VAL A C 1
ATOM 2105 O O . VAL A 1 271 ? -16.935 10.311 21.702 1.00 93.12 271 VAL A O 1
ATOM 2108 N N . VAL A 1 272 ? -18.692 9.355 20.696 1.00 90.94 272 VAL A N 1
ATOM 2109 C CA . VAL A 1 272 ? -19.447 10.591 20.498 1.00 90.94 272 VAL A CA 1
ATOM 2110 C C . VAL A 1 272 ? -20.269 10.859 21.762 1.00 90.94 272 VAL A C 1
ATOM 2112 O O . VAL A 1 272 ? -21.100 10.019 22.124 1.00 90.94 272 VAL A O 1
ATOM 2115 N N . PRO A 1 273 ? -20.076 12.001 22.447 1.00 82.69 273 PRO A N 1
ATOM 2116 C CA . PRO A 1 273 ? -20.894 12.343 23.599 1.00 82.69 273 PRO A CA 1
ATOM 2117 C C . PRO A 1 273 ? -22.352 12.505 23.161 1.00 82.69 273 PRO A C 1
ATOM 2119 O O . PRO A 1 273 ? -22.662 13.225 22.209 1.00 82.69 273 PRO A O 1
ATOM 2122 N N . LEU A 1 274 ? -23.261 11.827 23.863 1.00 75.31 274 LEU A N 1
ATOM 2123 C CA . LEU A 1 274 ? -24.696 12.024 23.686 1.00 75.31 274 LEU A CA 1
ATOM 2124 C C . LEU A 1 274 ? -25.008 13.474 24.058 1.00 75.31 274 LEU A C 1
ATOM 2126 O O . LEU A 1 274 ? -24.853 13.839 25.218 1.00 75.31 274 LEU A O 1
ATOM 2130 N N . GLN A 1 275 ? -25.418 14.307 23.095 1.00 69.62 275 GLN A N 1
ATOM 2131 C CA . GLN A 1 275 ? -25.827 15.676 23.409 1.00 69.62 275 GLN A CA 1
ATOM 2132 C C . GLN A 1 275 ? -27.052 15.630 24.338 1.00 69.62 275 GLN A C 1
ATOM 2134 O O . GLN A 1 275 ? -28.123 15.190 23.896 1.00 69.62 275 GLN A O 1
ATOM 2139 N N . PRO A 1 276 ? -26.934 16.069 25.605 1.00 52.94 276 PRO A N 1
ATOM 2140 C CA . PRO A 1 276 ? -28.072 16.098 26.507 1.00 52.94 276 PRO A CA 1
ATOM 2141 C C . PRO A 1 276 ? -29.072 17.132 25.975 1.00 52.94 276 PRO A C 1
ATOM 2143 O O . PRO A 1 276 ? -28.764 18.315 25.887 1.00 52.94 276 PRO A O 1
ATOM 2146 N N . GLY A 1 277 ? -30.258 16.683 25.556 1.00 60.06 277 GLY A N 1
ATOM 2147 C CA . GLY A 1 277 ? -31.370 17.574 25.191 1.00 60.06 277 GLY A CA 1
ATOM 2148 C C . GLY A 1 277 ? -31.961 17.399 23.791 1.00 60.06 277 GLY A C 1
ATOM 2149 O O . GLY A 1 277 ? -33.097 17.817 23.570 1.00 60.06 277 GLY A O 1
ATOM 2150 N N . LYS A 1 278 ? -31.299 16.708 22.854 1.00 52.06 278 LYS A N 1
ATOM 2151 C CA . LYS A 1 278 ? -31.965 16.288 21.606 1.00 52.06 278 LYS A CA 1
ATOM 2152 C C . LYS A 1 278 ? -32.696 14.972 21.846 1.00 52.06 278 LYS A C 1
ATOM 2154 O O . LYS A 1 278 ? -32.178 13.899 21.547 1.00 52.06 278 LYS A O 1
ATOM 2159 N N . ARG A 1 279 ? -33.916 15.054 22.398 1.00 49.38 279 ARG A N 1
ATOM 2160 C CA . ARG A 1 279 ? -34.860 13.925 22.363 1.00 49.38 279 ARG A CA 1
ATOM 2161 C C . ARG A 1 279 ? -34.902 13.406 20.918 1.00 49.38 279 ARG A C 1
ATOM 2163 O O . ARG A 1 279 ? -35.104 14.225 20.015 1.00 49.38 279 ARG A O 1
ATOM 2170 N N . PRO A 1 280 ? -34.711 12.100 20.667 1.00 46.59 280 PRO A N 1
ATOM 2171 C CA . PRO A 1 280 ? -34.930 11.556 19.337 1.00 46.59 280 PRO A CA 1
ATOM 2172 C C . PRO A 1 280 ? -36.362 11.917 18.948 1.00 46.59 280 PRO A C 1
ATOM 2174 O O . PRO A 1 280 ? -37.301 11.578 19.672 1.00 46.59 280 PRO A O 1
ATOM 2177 N N . ARG A 1 281 ? -36.534 12.673 17.855 1.00 47.56 281 ARG A N 1
ATOM 2178 C CA . ARG A 1 281 ? -37.857 12.877 17.263 1.00 47.56 281 ARG A CA 1
ATOM 2179 C C . ARG A 1 281 ? -38.406 11.475 17.027 1.00 47.56 281 ARG A C 1
ATOM 2181 O O . ARG A 1 281 ? -37.854 10.746 16.204 1.00 47.56 281 ARG A O 1
ATOM 2188 N N . ARG A 1 282 ? -39.422 11.080 17.806 1.00 42.44 282 ARG A N 1
ATOM 2189 C CA . ARG A 1 282 ? -40.216 9.884 17.515 1.00 42.44 282 ARG A CA 1
ATOM 2190 C C . ARG A 1 282 ? -40.568 9.985 16.039 1.00 42.44 282 ARG A C 1
ATOM 2192 O O . ARG A 1 282 ? -41.086 11.021 15.620 1.00 42.44 282 ARG A O 1
ATOM 2199 N N . ALA A 1 283 ? -40.206 8.962 15.269 1.00 45.34 283 ALA A N 1
ATOM 2200 C CA . ALA A 1 283 ? -40.717 8.816 13.922 1.00 45.34 283 ALA A CA 1
ATOM 2201 C C . ALA A 1 283 ? -42.240 8.882 14.051 1.00 45.34 283 ALA A C 1
ATOM 2203 O O . ALA A 1 283 ? -42.840 8.062 14.745 1.00 45.34 283 ALA A O 1
ATOM 2204 N N . VAL A 1 284 ? -42.819 9.956 13.522 1.00 49.88 284 VAL A N 1
ATOM 2205 C CA . VAL A 1 284 ? -44.263 10.085 13.405 1.00 49.88 284 VAL A CA 1
ATOM 2206 C C . VAL A 1 284 ? -44.656 9.008 12.413 1.00 49.88 284 VAL A C 1
ATOM 2208 O O . VAL A 1 284 ? -44.197 9.029 11.273 1.00 49.88 284 VAL A O 1
ATOM 2211 N N . ASP A 1 285 ? -45.404 8.031 12.901 1.00 45.50 285 ASP A N 1
ATOM 2212 C CA . ASP A 1 285 ? -45.998 6.977 12.098 1.00 45.50 285 ASP A CA 1
ATOM 2213 C C . ASP A 1 285 ? -46.989 7.642 11.124 1.00 45.50 285 ASP A C 1
ATOM 2215 O O . ASP A 1 285 ? -47.942 8.272 11.593 1.00 45.50 285 ASP A O 1
ATOM 2219 N N . PRO A 1 286 ? -46.770 7.614 9.796 1.00 51.97 286 PRO A N 1
ATOM 2220 C CA . PRO A 1 286 ? -47.635 8.288 8.828 1.00 51.97 286 PRO A CA 1
ATOM 2221 C C . PRO A 1 286 ? -48.887 7.449 8.514 1.00 51.97 286 PRO A C 1
ATOM 2223 O O . PRO A 1 286 ? -49.292 7.334 7.361 1.00 51.97 286 PRO A O 1
ATOM 2226 N N . GLY A 1 287 ? -49.476 6.824 9.536 1.00 60.66 287 GLY A N 1
ATOM 2227 C CA . GLY A 1 287 ? -50.540 5.834 9.398 1.00 60.66 287 GLY A CA 1
ATOM 2228 C C . GLY A 1 287 ? -51.636 5.981 10.447 1.00 60.66 287 GLY A C 1
ATOM 2229 O O . GLY A 1 287 ? -51.816 5.091 11.276 1.00 60.66 287 GLY A O 1
ATOM 2230 N N . ARG A 1 288 ? -52.368 7.096 10.408 1.00 43.19 288 ARG A N 1
ATOM 2231 C CA . ARG A 1 288 ? -53.771 7.189 10.836 1.00 43.19 288 ARG A CA 1
ATOM 2232 C C . ARG A 1 288 ? -54.514 8.156 9.933 1.00 43.19 288 ARG A C 1
ATOM 2234 O O . ARG A 1 288 ? -53.933 9.226 9.651 1.00 43.19 288 ARG A O 1
#

Nearest PDB structures (foldseek):
  8hci-assembly2_A  TM=6.043E-01  e=3.525E-04  Pseudomonas syringae pv. maculicola str. ES4326

Secondary structure (DSSP, 8-state):
---HHHHHHHHHHHHHHHHHH-HHHHHHHHHTSTHHHH--HHHHHHHHHHHHHHHTHHHHTTSHHHHHHHHHTT-HHHHHHHHHHHHHHHHHTT--SHHHHHHHHHHHHHHHS-SS-HHHHHHHHHHHHHHHHHHHHHHHHHS-TTSSSTTTTS--PPP-TT-EEEEPTT-EEEEESS-HHHHHHHHHSTT--GGGS--S-EEEEEEEETTTTEEEEEEE-HHHHHHHHH-EEEEEHHHHHHHHHHTT----HHHHHHHHHHHHHTTSEEEEP--TT-----------

Foldseek 3Di:
DPPPVVVVVVVVVVLLVCCLLDVVSLVVLVPVVVCVVPHPSVVSLLVSLVVQVVVVVVLCVLQVLLVLLCVLVVNSSVLSSVCSVVVVVCVVVVVPDPVSVLVSSLVSLVVVQDPPDPSSLLSVQSSLVSVLFVQQLVVVVPDPPPDDDPPLPDDLDQAAQQWQKAFFPSKDKDWGQFDSVVSSVQSVDSPRDPVPTHGDRWIKIWHQDPVVRGIDIDIDDPLLVVCNVVRHRPDGNNRVCVVCVVVVHDDDSVVSSVSQSVCSVVNRMDTDDDPPPPDPPPPDDPDD

Radius of gyration: 26.68 Å; Cα contacts (8 Å, |Δi|>4): 309; chains: 1; bounding box: 94×43×73 Å

Mean predicted aligned error: 7.86 Å

Organism: NCBI:txid244734

Sequence (288 aa):
MPRKTETAARHVHATLAAAVADPDALERLCRSGDARRSFDVERIRLFAGLALKVRHNDIRLLLPLTFKLLDRLKISVPIFAAYGKTAAALRVAKRTTQSDKLEVISGFIEGWLRADDPLHALVRDALHHERALLALKDNHAKVPAGTNDREVMRSKATVAPASVVRRATGLIRNEMSCNPLLLATALDSPASDLSVLRRDQLHFVHRWDARRGCATAVEIDELGHVLLELADGRRSLTRLIDMLRRAGVTLTSAELCRVSQQLVDNNLLVVVPLQPGKRPRRAVDPGR

pLDDT: mean 87.2, std 14.62, range [42.44, 98.44]